Protein AF-A0A239RBM1-F1 (afdb_monomer)

Nearest PDB structures (foldseek):
  8gzh-assembly1_F  TM=1.426E-01  e=6.605E+00  Synechocystis sp. PCC 6803

Sequence (314 aa):
MINLYIKDIRKSLENECYYSSLSLALMLPDICGMVEYPNKDVGERYIKWCDTFLCPFLYGDGNKGMSGETIYNLRNVYMHQGSFKLDSGKVKNKENRIDKFILVVGSSEKMYEFTISLSDKKGNNLHRAEMINANYLCLSICECVQQYYDANMEKFSFEYNVIPSEILFPPASRIRDNNSKILKTDDEIVEFIKTNPEIHNIIQNYVDNIDIDLSDNILEETKKKDVTKEPKKTKSKETKKNTAPKRENQIRSFFGQHFKKQFYRDNKETIIYAVLKSKTKQQVNNKLQKVFPNKEAGEIYQKLLPLIKDMPGR

Foldseek 3Di:
DLVVLLVVLVVCLVVQVLLSNLLSLLCLLQQLLCLVPVPDDSLVSQQVSCQPQQPCLQPNPPPPDDGSNLSSVVNCCSPPNVAPPPPVVPRPDPVSDAREEDEDEDDDQHWDWDWDFDADPVRPDTHTYTYTHSSNSSNSSSVSSVVSCVVPVVSDDDPDDDDPVCLLQPVVNVPPPVPNDDQDDPVSVVVSCVVRVVSVVVVVVVVVPDPDPVVPPPPDPDDDPDDDDDDDDDDDDDDDDDDLVVLLVVLLVLCVVQVPDPVCVVCVVQLSCLVSVDQALVSSLVSLVVPDPPVVSVVSSVSCCVVCVPGHHD

Mean predicted aligned error: 19.01 Å

Secondary structure (DSSP, 8-state):
-HHHHHHHHHHHHHTT-HHHHHHHHHHHHHHHHHHH-TTS-HHHHHHHHIIIIIHHHHHTT-TTS--HHHHHHHHHIIIIISS----TTS-SSGGG--SEEEEE-SS-SS---EEEEEEPTTS--EEEEEEEEHHHHHHHHHHHHHHHHHHSGGG---S-----HHHHS-GGGG---TT-----SHHHHHHHHHH-HHHHHHHHHHHHH----TT------SS--------------------HHHHHHHHHHHHHHH--SHHHHHTHHHHHHHHHT-SSHHHHHHHHTTTS-HHHHHHHHHHHHHHHTTS---

Structure (mmCIF, N/CA/C/O backbone):
data_AF-A0A239RBM1-F1
#
_entry.id   AF-A0A239RBM1-F1
#
loop_
_atom_site.group_PDB
_atom_site.id
_atom_site.type_symbol
_atom_site.label_atom_id
_atom_site.label_alt_id
_atom_site.label_comp_id
_atom_site.label_asym_id
_atom_site.label_entity_id
_atom_site.label_seq_id
_atom_site.pdbx_PDB_ins_code
_atom_site.Cartn_x
_atom_site.Cartn_y
_atom_site.Cartn_z
_atom_site.occupancy
_atom_site.B_iso_or_equiv
_atom_site.auth_seq_id
_atom_site.auth_comp_id
_atom_site.auth_asym_id
_atom_site.auth_a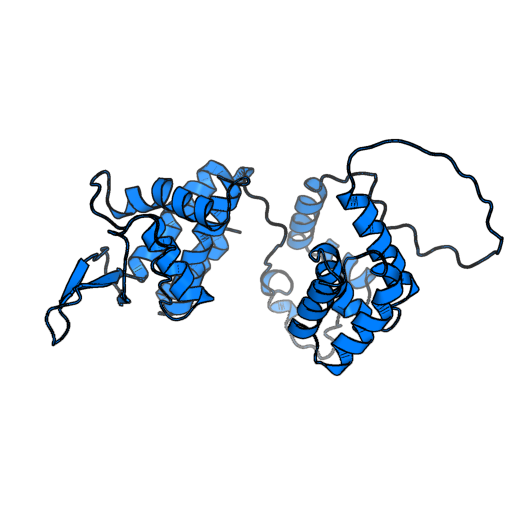tom_id
_atom_site.pdbx_PDB_model_num
ATOM 1 N N . MET A 1 1 ? 12.815 -2.237 -7.332 1.00 83.44 1 MET A N 1
ATOM 2 C CA . MET A 1 1 ? 11.507 -1.548 -7.462 1.00 83.44 1 MET A CA 1
ATOM 3 C C . MET A 1 1 ? 10.975 -0.999 -6.139 1.00 83.44 1 MET A C 1
ATOM 5 O O . MET A 1 1 ? 10.634 0.174 -6.116 1.00 83.44 1 MET A O 1
ATOM 9 N N . ILE A 1 2 ? 10.940 -1.767 -5.037 1.00 92.06 2 ILE A N 1
ATOM 10 C CA . ILE A 1 2 ? 10.468 -1.275 -3.719 1.00 92.06 2 ILE A CA 1
ATOM 11 C C . ILE A 1 2 ? 11.135 0.044 -3.296 1.00 92.06 2 ILE A C 1
ATOM 13 O O . ILE A 1 2 ? 10.441 1.000 -2.957 1.00 92.06 2 ILE A O 1
ATOM 17 N N . ASN A 1 3 ? 12.461 0.138 -3.430 1.00 90.12 3 ASN A N 1
ATOM 18 C CA . ASN A 1 3 ? 13.209 1.354 -3.089 1.00 90.12 3 ASN A CA 1
ATOM 19 C C . ASN A 1 3 ? 12.742 2.596 -3.879 1.00 90.12 3 ASN A C 1
ATOM 21 O O . ASN A 1 3 ? 12.804 3.707 -3.357 1.00 90.12 3 ASN A O 1
ATOM 25 N N . LEU A 1 4 ? 12.246 2.430 -5.115 1.00 90.12 4 LEU A N 1
ATOM 26 C CA . LEU A 1 4 ? 11.683 3.534 -5.904 1.00 90.12 4 LEU A CA 1
ATOM 27 C C . LEU A 1 4 ? 10.336 3.988 -5.336 1.00 90.12 4 LEU A C 1
ATOM 29 O O . LEU A 1 4 ? 10.144 5.183 -5.147 1.00 90.12 4 LEU A O 1
ATOM 33 N N . TYR A 1 5 ? 9.448 3.055 -4.975 1.00 94.56 5 TYR A N 1
ATOM 34 C CA . TYR A 1 5 ? 8.191 3.401 -4.303 1.00 94.56 5 TYR A CA 1
ATOM 35 C C . TYR A 1 5 ? 8.431 4.146 -2.990 1.00 94.56 5 TYR A C 1
ATOM 37 O O . TYR A 1 5 ? 7.812 5.178 -2.747 1.00 94.56 5 TYR A O 1
ATOM 45 N N . ILE A 1 6 ? 9.356 3.658 -2.160 1.00 96.50 6 ILE A N 1
ATOM 46 C CA . ILE A 1 6 ? 9.706 4.300 -0.886 1.00 96.50 6 ILE A CA 1
ATOM 47 C C . ILE A 1 6 ? 10.252 5.709 -1.125 1.00 96.50 6 ILE A C 1
ATOM 49 O O . ILE A 1 6 ? 9.853 6.654 -0.438 1.00 96.50 6 ILE A O 1
ATOM 53 N N . LYS A 1 7 ? 11.133 5.869 -2.118 1.00 94.56 7 LYS A N 1
ATOM 54 C CA . LYS A 1 7 ? 11.663 7.175 -2.516 1.00 94.56 7 LYS A CA 1
ATOM 55 C C . LYS A 1 7 ? 10.547 8.124 -2.957 1.00 94.56 7 LYS A C 1
ATOM 57 O O . LYS A 1 7 ? 10.519 9.258 -2.485 1.00 94.56 7 LYS A O 1
ATOM 62 N N . ASP A 1 8 ? 9.617 7.670 -3.791 1.00 95.25 8 ASP A N 1
ATOM 63 C CA . ASP A 1 8 ? 8.499 8.486 -4.279 1.00 95.25 8 ASP A CA 1
ATOM 64 C C . ASP A 1 8 ? 7.521 8.862 -3.161 1.00 95.25 8 ASP A C 1
ATOM 66 O O . ASP A 1 8 ? 7.049 10.000 -3.115 1.00 95.25 8 ASP A O 1
ATOM 70 N N . ILE A 1 9 ? 7.258 7.957 -2.213 1.00 97.06 9 ILE A N 1
ATOM 71 C CA . ILE A 1 9 ? 6.447 8.249 -1.021 1.00 97.06 9 ILE A CA 1
ATOM 72 C C . ILE A 1 9 ? 7.119 9.336 -0.182 1.00 97.06 9 ILE A C 1
ATOM 74 O O . ILE A 1 9 ? 6.473 10.328 0.159 1.00 97.06 9 ILE A O 1
ATOM 78 N N . ARG A 1 10 ? 8.416 9.187 0.123 1.00 95.38 10 ARG A N 1
ATOM 79 C CA . ARG A 1 10 ? 9.184 10.186 0.885 1.00 95.38 10 ARG A CA 1
ATOM 80 C C . ARG A 1 10 ? 9.198 11.530 0.162 1.00 95.38 10 ARG A C 1
AT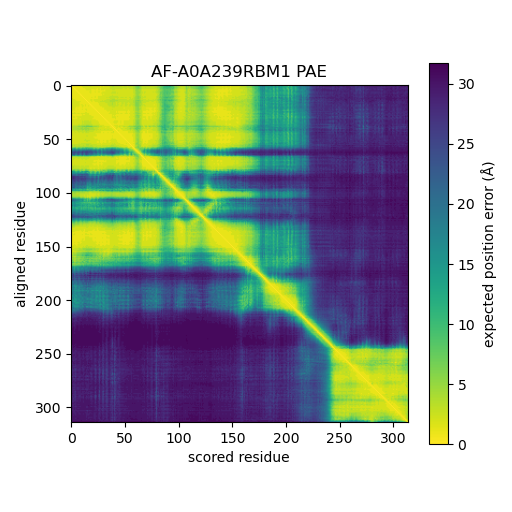OM 82 O O . ARG A 1 10 ? 8.897 12.549 0.777 1.00 95.38 10 ARG A O 1
ATOM 89 N N . LYS A 1 11 ? 9.426 11.529 -1.154 1.00 95.62 11 LYS A N 1
ATOM 90 C CA . LYS A 1 11 ? 9.419 12.753 -1.958 1.00 95.62 11 LYS A CA 1
ATOM 91 C C . LYS A 1 11 ? 8.046 13.416 -1.990 1.00 95.62 11 LYS A C 1
ATOM 93 O O . LYS A 1 11 ? 7.952 14.638 -1.916 1.00 95.62 11 LYS A O 1
ATOM 98 N N . SER A 1 12 ? 6.984 12.621 -2.053 1.00 95.50 12 SER A N 1
ATOM 99 C CA . SER A 1 12 ? 5.610 13.115 -1.974 1.00 95.50 12 SER A CA 1
ATOM 100 C C . SER A 1 12 ? 5.333 13.760 -0.616 1.00 95.50 12 SER A C 1
ATOM 102 O O . SER A 1 12 ? 4.758 14.840 -0.577 1.00 95.50 12 SER A O 1
ATOM 104 N N . LEU A 1 13 ? 5.785 13.156 0.488 1.00 93.31 13 LEU A N 1
ATOM 105 C CA . LEU A 1 13 ? 5.657 13.746 1.827 1.00 93.31 13 LEU A CA 1
ATOM 106 C C . LEU A 1 13 ? 6.441 15.058 1.966 1.00 93.31 13 LEU A C 1
ATOM 108 O O . LEU A 1 13 ? 5.891 16.019 2.493 1.00 93.31 13 LEU A O 1
ATOM 112 N N . GLU A 1 14 ? 7.681 15.119 1.462 1.00 93.38 14 GLU A N 1
ATOM 113 C CA . GLU A 1 14 ? 8.506 16.344 1.442 1.00 93.38 14 GLU A CA 1
ATOM 114 C C . GLU A 1 14 ? 7.820 17.507 0.712 1.00 93.38 14 GLU A C 1
ATOM 116 O O . GLU A 1 14 ? 8.028 18.663 1.063 1.00 93.38 14 GLU A O 1
ATOM 121 N N . ASN A 1 15 ? 7.016 17.200 -0.309 1.00 94.81 15 ASN A N 1
ATOM 122 C CA . ASN A 1 15 ? 6.289 18.180 -1.120 1.00 94.81 15 ASN A CA 1
ATOM 123 C C . ASN A 1 15 ? 4.806 18.279 -0.726 1.00 94.81 15 ASN A C 1
ATOM 125 O O . ASN A 1 15 ? 3.985 18.700 -1.538 1.00 94.81 15 ASN A O 1
ATOM 129 N N . GLU A 1 16 ? 4.445 17.831 0.481 1.00 93.50 16 GLU A N 1
ATOM 130 C CA . GLU A 1 16 ? 3.084 17.912 1.036 1.00 93.50 16 GLU A CA 1
ATOM 131 C C . GLU A 1 16 ? 1.996 17.243 0.166 1.00 93.50 16 GLU A C 1
ATOM 133 O O . GLU A 1 16 ? 0.797 17.493 0.298 1.00 93.50 16 GLU A O 1
ATOM 138 N N . CYS A 1 17 ? 2.395 16.321 -0.711 1.00 94.31 17 CYS A N 1
ATOM 139 C CA . CYS A 1 17 ? 1.517 15.523 -1.562 1.00 94.31 17 CYS A CA 1
ATOM 140 C C . CYS A 1 17 ? 0.929 14.343 -0.769 1.00 94.31 17 CYS A C 1
ATOM 142 O O . CYS A 1 17 ? 1.097 13.178 -1.140 1.00 94.31 17 CYS A O 1
ATOM 144 N N . TYR A 1 18 ? 0.236 14.646 0.334 1.00 91.81 18 TYR A N 1
ATOM 145 C CA . TYR A 1 18 ? -0.213 13.666 1.333 1.00 91.81 18 TYR A CA 1
ATOM 146 C C . TYR A 1 18 ? -1.136 12.584 0.773 1.00 91.81 18 TYR A C 1
ATOM 148 O O . TYR A 1 18 ? -1.128 11.447 1.241 1.00 91.81 18 TYR A O 1
ATOM 156 N N . TYR A 1 19 ? -1.944 12.929 -0.233 1.00 89.94 19 TYR A N 1
ATOM 157 C CA . TYR A 1 19 ? -2.857 11.958 -0.823 1.00 89.94 19 TYR A CA 1
ATOM 158 C C . TYR A 1 19 ? -2.121 10.908 -1.651 1.00 89.94 19 TYR A C 1
ATOM 160 O O . TYR A 1 19 ? -2.373 9.707 -1.539 1.00 89.94 19 TYR A O 1
ATOM 168 N N . SER A 1 20 ? -1.168 11.376 -2.454 1.00 93.94 20 SER A N 1
ATOM 169 C CA . SER A 1 20 ? -0.305 10.526 -3.265 1.00 93.94 20 SER A CA 1
ATOM 170 C C . SER A 1 20 ? 0.579 9.649 -2.385 1.00 93.94 20 SER A C 1
ATOM 172 O O . SER A 1 20 ? 0.673 8.446 -2.628 1.00 93.94 20 SER A O 1
ATOM 174 N N . SER A 1 21 ? 1.176 10.220 -1.333 1.00 95.69 21 SER A N 1
ATOM 175 C CA . SER A 1 21 ? 2.036 9.463 -0.422 1.00 95.69 21 SER A CA 1
ATOM 176 C C . SER A 1 21 ? 1.268 8.361 0.303 1.00 95.69 21 SER A C 1
ATOM 178 O O . SER A 1 21 ? 1.726 7.220 0.304 1.00 95.69 21 SER A O 1
ATOM 180 N N . LEU A 1 22 ? 0.086 8.658 0.854 1.00 95.44 22 LEU A N 1
ATOM 181 C CA . LEU A 1 22 ? -0.713 7.666 1.575 1.00 95.44 22 LEU A CA 1
ATOM 182 C C . LEU A 1 22 ? -1.261 6.579 0.649 1.00 95.44 22 LEU A C 1
ATOM 184 O O . LEU A 1 22 ? -1.238 5.404 1.009 1.00 95.44 22 LEU A O 1
ATOM 188 N N . SER A 1 23 ? -1.702 6.951 -0.553 1.00 95.25 23 SER A N 1
ATOM 189 C CA . SER A 1 23 ? -2.143 6.007 -1.585 1.00 95.25 23 SER A CA 1
ATOM 190 C C . SER A 1 23 ? -1.050 4.990 -1.931 1.00 95.25 23 SER A C 1
ATOM 192 O O . SER A 1 23 ? -1.278 3.778 -1.878 1.00 95.25 23 SER A O 1
ATOM 194 N N . LEU A 1 24 ? 0.163 5.476 -2.216 1.00 96.44 24 LEU A N 1
ATOM 195 C CA . LEU A 1 24 ? 1.314 4.628 -2.527 1.00 96.44 24 LEU A CA 1
ATOM 196 C C . LEU A 1 24 ? 1.755 3.798 -1.317 1.00 96.44 24 LEU A C 1
ATOM 198 O O . LEU A 1 24 ? 2.017 2.607 -1.464 1.00 96.44 24 LEU A O 1
ATOM 202 N N . ALA A 1 25 ? 1.789 4.383 -0.119 1.00 97.81 25 ALA A N 1
ATOM 203 C CA . ALA A 1 25 ? 2.164 3.664 1.094 1.00 97.81 25 ALA A CA 1
ATOM 204 C C . ALA A 1 25 ? 1.196 2.508 1.386 1.00 97.81 25 ALA A C 1
ATOM 206 O O . ALA A 1 25 ? 1.636 1.380 1.586 1.00 97.81 25 ALA A O 1
ATOM 207 N N . LEU A 1 26 ? -0.119 2.742 1.325 1.00 97.12 26 LEU A N 1
ATOM 208 C CA . LEU A 1 26 ? -1.133 1.705 1.557 1.00 97.12 26 LEU A CA 1
ATOM 209 C C . LEU A 1 26 ? -1.144 0.607 0.479 1.00 97.12 26 LEU A C 1
ATOM 211 O O . LEU A 1 26 ? -1.752 -0.437 0.696 1.00 97.12 26 LEU A O 1
ATOM 215 N N . MET A 1 27 ? -0.480 0.801 -0.664 1.00 96.38 27 MET A N 1
ATOM 216 C CA . MET A 1 27 ? -0.275 -0.253 -1.664 1.00 96.38 27 MET A CA 1
ATOM 217 C C . MET A 1 27 ? 0.834 -1.232 -1.254 1.00 96.38 27 MET A C 1
ATOM 219 O O . MET A 1 27 ? 0.743 -2.418 -1.557 1.00 96.38 27 MET A O 1
ATOM 223 N N . LEU A 1 28 ? 1.890 -0.778 -0.574 1.00 97.69 28 LEU A N 1
ATOM 224 C CA . LEU A 1 28 ? 3.073 -1.612 -0.329 1.00 97.69 28 LEU A CA 1
ATOM 225 C C . LEU A 1 28 ? 2.781 -2.908 0.453 1.00 97.69 28 LEU A C 1
ATOM 227 O O . LEU A 1 28 ? 3.287 -3.955 0.038 1.00 97.69 28 LEU A O 1
ATOM 231 N N . PRO A 1 29 ? 1.915 -2.921 1.488 1.00 97.69 29 PRO A N 1
ATOM 232 C CA . PRO A 1 29 ? 1.539 -4.166 2.156 1.00 97.69 29 PRO A CA 1
ATOM 233 C C . PRO A 1 29 ? 0.808 -5.172 1.250 1.00 97.69 29 PRO A C 1
ATOM 235 O O . PRO A 1 29 ? 0.866 -6.371 1.516 1.00 97.69 29 PRO A O 1
ATOM 238 N N . ASP A 1 30 ? 0.155 -4.741 0.159 1.00 96.38 30 ASP A N 1
ATOM 239 C CA . ASP A 1 30 ? -0.390 -5.682 -0.834 1.00 96.38 30 ASP A CA 1
ATOM 240 C C . ASP A 1 30 ? 0.721 -6.445 -1.555 1.00 96.38 30 ASP A C 1
ATOM 242 O O . ASP A 1 30 ? 0.586 -7.653 -1.774 1.00 96.38 30 ASP A O 1
ATOM 246 N N . ILE A 1 31 ? 1.794 -5.740 -1.930 1.00 95.62 31 ILE A N 1
ATOM 247 C CA . ILE A 1 31 ? 2.951 -6.310 -2.628 1.00 95.62 31 ILE A CA 1
ATOM 248 C C . ILE A 1 31 ? 3.676 -7.266 -1.681 1.00 95.62 31 ILE A C 1
ATOM 250 O O . ILE A 1 31 ? 3.849 -8.440 -2.003 1.00 95.62 31 ILE A O 1
ATOM 254 N N . CYS A 1 32 ? 4.031 -6.800 -0.483 1.00 97.50 32 CYS A N 1
ATOM 255 C CA . CYS A 1 32 ? 4.744 -7.627 0.487 1.00 97.50 32 CYS A CA 1
ATOM 256 C C . CYS A 1 32 ? 3.891 -8.806 0.976 1.00 97.50 32 CYS A C 1
ATOM 258 O O . CYS A 1 32 ? 4.399 -9.915 1.112 1.00 97.50 32 CYS A O 1
ATOM 260 N N . GLY A 1 33 ? 2.581 -8.618 1.159 1.00 96.81 33 GLY A N 1
ATOM 261 C CA . GLY A 1 33 ? 1.665 -9.707 1.492 1.00 96.81 33 GLY A CA 1
ATOM 262 C C . GLY A 1 33 ? 1.543 -10.747 0.375 1.00 96.81 33 GLY A C 1
ATOM 263 O O . GLY A 1 33 ? 1.421 -11.934 0.664 1.00 96.81 33 GLY A O 1
ATOM 264 N N . MET A 1 34 ? 1.590 -10.340 -0.898 1.00 95.19 34 MET A N 1
ATOM 265 C CA . MET A 1 34 ? 1.615 -11.274 -2.033 1.00 95.19 34 MET A CA 1
ATOM 266 C C . MET A 1 34 ? 2.894 -12.110 -2.057 1.00 95.19 34 MET A C 1
ATOM 268 O O . MET A 1 34 ? 2.814 -13.308 -2.311 1.00 95.19 34 MET A O 1
ATOM 272 N N . VAL A 1 35 ? 4.036 -11.492 -1.759 1.00 95.12 35 VAL A N 1
ATOM 273 C CA . VAL A 1 35 ? 5.336 -12.171 -1.689 1.00 95.12 35 VAL A CA 1
ATOM 274 C C . VAL A 1 35 ? 5.397 -13.138 -0.503 1.00 95.12 35 VAL A C 1
ATOM 276 O O . VAL A 1 35 ? 5.777 -14.293 -0.668 1.00 95.12 35 VAL A O 1
ATOM 279 N N . GLU A 1 36 ? 4.969 -12.704 0.683 1.00 96.50 36 GLU A N 1
ATOM 280 C CA . GLU A 1 36 ? 5.049 -13.515 1.904 1.00 96.50 36 GLU A CA 1
ATOM 281 C C . GLU A 1 36 ? 3.972 -14.613 1.961 1.00 96.50 36 GLU A C 1
ATOM 283 O O . GLU A 1 36 ? 4.202 -15.713 2.468 1.00 96.50 36 GLU A O 1
ATOM 288 N N . TYR A 1 37 ? 2.774 -14.333 1.441 1.00 96.06 37 TYR A N 1
ATOM 289 C CA . TYR A 1 37 ? 1.620 -15.230 1.512 1.00 96.06 37 TYR A CA 1
ATOM 290 C C . TYR A 1 37 ? 0.935 -15.410 0.142 1.00 96.06 37 TYR A C 1
ATOM 292 O O . TYR A 1 37 ? -0.254 -15.094 0.001 1.00 96.06 37 TYR A O 1
ATOM 300 N N . PRO A 1 38 ? 1.623 -15.984 -0.865 1.00 94.19 38 PRO A N 1
ATOM 301 C CA . PRO A 1 38 ? 1.126 -16.056 -2.246 1.00 94.19 38 PRO A CA 1
ATOM 302 C C . PRO A 1 38 ? -0.168 -16.869 -2.395 1.00 94.19 38 PRO A C 1
ATOM 304 O O . PRO A 1 38 ? -0.976 -16.606 -3.281 1.00 94.19 38 PRO A O 1
ATOM 307 N N . ASN A 1 39 ? -0.400 -17.828 -1.493 1.00 94.56 39 ASN A N 1
ATOM 308 C CA . ASN A 1 39 ? -1.559 -18.727 -1.522 1.00 94.56 39 ASN A CA 1
ATOM 309 C C . ASN A 1 39 ? -2.785 -18.200 -0.752 1.00 94.56 39 ASN A C 1
ATOM 311 O O . ASN A 1 39 ? -3.777 -18.919 -0.629 1.00 94.56 39 ASN A O 1
ATOM 315 N N . LYS A 1 40 ? -2.718 -16.990 -0.183 1.00 92.06 40 LYS A N 1
ATOM 316 C CA . LYS A 1 40 ? -3.820 -16.379 0.574 1.00 92.06 40 LYS A CA 1
ATOM 317 C C . LYS A 1 40 ? -4.572 -15.348 -0.261 1.00 92.06 40 LYS A C 1
ATOM 319 O O . LYS A 1 40 ? -4.012 -14.698 -1.146 1.00 92.06 40 LYS A O 1
ATOM 324 N N . ASP A 1 41 ? -5.846 -15.161 0.073 1.00 93.75 41 ASP A N 1
ATOM 325 C CA . ASP A 1 41 ? -6.666 -14.117 -0.533 1.00 93.75 41 ASP A CA 1
ATOM 326 C C . ASP A 1 41 ? -6.086 -12.721 -0.257 1.00 93.75 41 ASP A C 1
ATOM 328 O O . ASP A 1 41 ? -5.451 -12.482 0.772 1.00 93.75 41 ASP A O 1
ATOM 332 N N . VAL A 1 42 ? -6.350 -11.773 -1.164 1.00 89.00 42 VAL A N 1
ATOM 333 C CA . VAL A 1 42 ? -5.772 -10.412 -1.145 1.00 89.00 42 VAL A CA 1
ATOM 334 C C . VAL A 1 42 ? -5.954 -9.704 0.202 1.00 89.00 42 VAL A C 1
ATOM 336 O O . VAL A 1 42 ? -5.018 -9.101 0.715 1.00 89.00 42 VAL A O 1
ATOM 339 N N . GLY A 1 43 ? -7.147 -9.785 0.794 1.00 91.81 43 GLY A N 1
ATOM 340 C CA . GLY A 1 43 ? -7.393 -9.175 2.102 1.00 91.81 43 GLY A CA 1
ATOM 341 C C . GLY A 1 43 ? -6.683 -9.904 3.240 1.00 91.81 43 GLY A C 1
ATOM 342 O O . GLY A 1 43 ? -6.128 -9.266 4.125 1.00 91.81 43 GLY A O 1
ATOM 343 N N . GLU A 1 44 ? -6.646 -11.237 3.203 1.00 94.19 44 GLU A N 1
ATOM 344 C CA . GLU A 1 44 ? -6.030 -12.037 4.264 1.00 94.19 44 GLU A CA 1
ATOM 345 C C . GLU A 1 44 ? -4.512 -11.839 4.311 1.00 94.19 44 GLU A C 1
ATOM 347 O O . GLU A 1 44 ? -3.953 -11.655 5.390 1.00 94.19 44 GLU A O 1
ATOM 352 N N . ARG A 1 45 ? -3.847 -11.825 3.152 1.00 96.94 45 ARG A N 1
ATOM 353 C CA . ARG A 1 45 ? -2.401 -11.583 3.085 1.00 96.94 45 ARG A CA 1
ATOM 354 C C . ARG A 1 45 ? -2.020 -10.170 3.520 1.00 96.94 45 ARG A C 1
ATOM 356 O O . ARG A 1 45 ? -1.025 -10.022 4.216 1.00 96.94 45 ARG A O 1
ATOM 363 N N . TYR A 1 46 ? -2.824 -9.165 3.161 1.00 97.00 46 TYR A N 1
ATOM 364 C CA . TYR A 1 46 ? -2.605 -7.780 3.578 1.00 97.00 46 TYR A CA 1
ATOM 365 C C . TYR A 1 46 ? -2.695 -7.660 5.099 1.00 97.00 46 TYR A C 1
ATOM 367 O O . TYR A 1 46 ? -1.759 -7.192 5.740 1.00 97.00 46 TYR A O 1
ATOM 375 N N . ILE A 1 47 ? -3.813 -8.125 5.672 1.00 95.25 47 ILE A N 1
ATOM 376 C CA . ILE A 1 47 ? -4.068 -8.065 7.116 1.00 95.25 47 ILE A CA 1
ATOM 377 C C . ILE A 1 47 ? -2.946 -8.777 7.863 1.00 95.25 47 ILE A C 1
ATOM 379 O O . ILE A 1 47 ? -2.333 -8.187 8.746 1.00 95.25 47 ILE A O 1
ATOM 383 N N . LYS A 1 48 ? -2.612 -10.002 7.442 1.00 96.25 48 LYS A N 1
ATOM 384 C CA . LYS A 1 48 ? -1.572 -10.799 8.088 1.00 96.25 48 LYS A CA 1
ATOM 385 C C . LYS A 1 48 ? -0.194 -10.142 8.003 1.00 96.25 48 LYS A C 1
ATOM 387 O O . LYS A 1 48 ? 0.549 -10.185 8.980 1.00 96.25 48 LYS A O 1
ATOM 392 N N . TRP A 1 49 ? 0.156 -9.545 6.864 1.00 97.69 49 TRP A N 1
ATOM 393 C CA . TRP A 1 49 ? 1.427 -8.837 6.726 1.00 97.69 49 TRP A CA 1
ATOM 394 C C . TRP A 1 49 ? 1.479 -7.623 7.661 1.00 97.69 49 TRP A C 1
ATOM 396 O O . TRP A 1 49 ? 2.450 -7.461 8.396 1.00 97.69 49 TRP A O 1
ATOM 406 N N . CYS A 1 50 ? 0.408 -6.825 7.718 1.00 96.00 50 CYS A N 1
ATOM 407 C CA . CYS A 1 50 ? 0.321 -5.707 8.654 1.00 96.00 50 CYS A CA 1
ATOM 408 C C . CYS A 1 50 ? 0.432 -6.166 10.115 1.00 96.00 50 CYS A C 1
ATOM 410 O O . CYS A 1 50 ? 1.251 -5.615 10.842 1.00 96.00 50 CYS A O 1
ATOM 412 N N . ASP A 1 51 ? -0.316 -7.194 10.522 1.00 93.69 51 ASP A N 1
ATOM 413 C CA . ASP A 1 51 ? -0.274 -7.731 11.890 1.00 93.69 51 ASP A CA 1
ATOM 414 C C . ASP A 1 51 ? 1.120 -8.253 12.272 1.00 93.69 51 ASP A C 1
ATOM 416 O O . ASP A 1 51 ? 1.519 -8.158 13.428 1.00 93.69 51 ASP A O 1
ATOM 420 N N . THR A 1 52 ? 1.866 -8.800 11.308 1.00 95.19 52 THR A N 1
ATOM 421 C CA . THR A 1 52 ? 3.178 -9.416 11.558 1.00 95.19 52 THR A CA 1
ATOM 422 C C . THR A 1 52 ? 4.308 -8.389 11.592 1.00 95.19 52 THR A C 1
ATOM 424 O O . THR A 1 52 ? 5.185 -8.482 12.444 1.00 95.19 52 THR A O 1
ATOM 427 N N . PHE A 1 53 ? 4.314 -7.428 10.664 1.00 95.38 53 PHE A N 1
ATOM 428 C CA . PHE A 1 53 ? 5.473 -6.556 10.441 1.00 95.38 53 PHE A CA 1
ATOM 429 C C . PHE A 1 53 ? 5.221 -5.093 10.813 1.00 95.38 53 PHE A C 1
ATOM 431 O O . PHE A 1 53 ? 6.134 -4.422 11.278 1.00 95.38 53 PHE A O 1
ATOM 438 N N . LEU A 1 54 ? 3.998 -4.588 10.630 1.00 94.00 54 LEU A N 1
ATOM 439 C CA . LEU A 1 54 ? 3.691 -3.164 10.794 1.00 94.00 54 LEU A CA 1
ATOM 440 C C . LEU A 1 54 ? 3.111 -2.838 12.173 1.00 94.00 54 LEU A C 1
ATOM 442 O O . LEU A 1 54 ? 3.562 -1.903 12.825 1.00 94.00 54 LEU A O 1
ATOM 446 N N . CYS A 1 55 ? 2.110 -3.587 12.632 1.00 90.38 55 CYS A N 1
ATOM 447 C CA . CYS A 1 55 ? 1.449 -3.332 13.911 1.00 90.38 55 CYS A CA 1
ATOM 448 C C . CYS A 1 55 ? 2.423 -3.404 15.106 1.00 90.38 55 CYS A C 1
ATOM 450 O O . CYS A 1 55 ? 2.391 -2.481 15.923 1.00 90.38 55 CYS A O 1
ATOM 452 N N . PRO A 1 56 ? 3.345 -4.389 15.194 1.00 89.56 56 PRO A N 1
ATOM 453 C CA . PRO A 1 56 ? 4.354 -4.406 16.255 1.00 89.56 56 PRO A CA 1
ATOM 454 C C . PRO A 1 56 ? 5.292 -3.196 16.195 1.00 89.56 56 PRO A C 1
ATOM 456 O O . PRO A 1 56 ? 5.684 -2.670 17.231 1.00 89.56 56 PRO A O 1
ATOM 459 N N . PHE A 1 57 ? 5.612 -2.706 14.994 1.00 88.12 57 PHE A N 1
ATOM 460 C CA . PHE A 1 57 ? 6.435 -1.509 14.818 1.00 88.12 57 PHE A CA 1
ATOM 461 C C . PHE A 1 57 ? 5.715 -0.236 15.290 1.00 88.12 57 PHE A C 1
ATOM 463 O O . PHE A 1 57 ? 6.322 0.623 15.925 1.00 88.12 57 PHE A O 1
ATOM 470 N N . LEU A 1 58 ? 4.414 -0.116 15.010 1.00 84.44 58 LEU A N 1
ATOM 471 C CA . LEU A 1 58 ? 3.614 1.053 15.384 1.00 84.44 58 LEU A CA 1
ATOM 472 C C . LEU A 1 58 ? 3.355 1.151 16.899 1.00 84.44 58 LEU A C 1
ATOM 474 O O . LEU A 1 58 ? 3.265 2.263 17.421 1.00 84.44 58 LEU A O 1
ATOM 478 N N . TYR A 1 59 ? 3.205 0.017 17.596 1.00 76.31 59 TYR A N 1
ATOM 479 C CA . TYR A 1 59 ? 2.649 -0.011 18.961 1.00 76.31 59 TYR A CA 1
ATOM 480 C C . TYR A 1 59 ? 3.438 -0.850 19.982 1.00 76.31 59 TYR A C 1
ATOM 482 O O . TYR A 1 59 ? 3.112 -0.824 21.172 1.00 76.31 59 TYR A O 1
ATOM 490 N N . GLY A 1 60 ? 4.479 -1.573 19.559 1.00 70.75 60 GLY A N 1
ATOM 491 C CA . GLY A 1 60 ? 5.182 -2.558 20.387 1.00 70.75 60 GLY A CA 1
ATOM 492 C C . GLY A 1 60 ? 4.309 -3.770 20.746 1.00 70.75 60 GLY A C 1
ATOM 493 O O . GLY A 1 60 ? 3.237 -3.975 20.181 1.00 70.75 60 GLY A O 1
ATOM 494 N N . ASP A 1 61 ? 4.735 -4.554 21.741 1.00 57.75 61 ASP A N 1
ATOM 495 C CA . ASP A 1 61 ? 4.010 -5.750 22.224 1.00 57.75 61 ASP A CA 1
ATOM 496 C C . ASP A 1 61 ? 2.708 -5.420 22.993 1.00 57.75 61 ASP A C 1
ATOM 498 O O . ASP A 1 61 ? 1.982 -6.302 23.464 1.00 57.75 61 ASP A O 1
ATOM 502 N N . GLY A 1 62 ? 2.396 -4.130 23.153 1.00 54.56 62 GLY A N 1
ATOM 503 C CA . GLY A 1 62 ? 1.183 -3.647 23.796 1.00 54.56 62 GLY A CA 1
ATOM 504 C C . GLY A 1 62 ? -0.013 -3.777 22.860 1.00 54.56 62 GLY A C 1
ATOM 505 O O . GLY A 1 62 ? -0.234 -2.923 22.011 1.00 54.56 62 GLY A O 1
ATOM 506 N N . ASN A 1 63 ? -0.815 -4.821 23.065 1.00 47.25 63 ASN A N 1
ATOM 507 C CA . ASN A 1 63 ? -1.988 -5.234 22.279 1.00 47.25 63 ASN A CA 1
ATOM 508 C C . ASN A 1 63 ? -3.189 -4.240 22.307 1.00 47.25 63 ASN A C 1
ATOM 510 O O . ASN A 1 63 ? -4.333 -4.636 22.522 1.00 47.25 63 ASN A O 1
ATOM 514 N N . LYS A 1 64 ? -2.937 -2.931 22.176 1.00 57.19 64 LYS A N 1
ATOM 515 C CA . LYS A 1 64 ? -3.916 -1.831 22.285 1.00 57.19 64 LYS A CA 1
ATOM 516 C C . LYS A 1 64 ? -3.980 -0.909 21.056 1.00 57.19 64 LYS A C 1
ATOM 518 O O . LYS A 1 64 ? -4.704 0.078 21.120 1.00 57.19 64 LYS A O 1
ATOM 523 N N . GLY A 1 65 ? -3.233 -1.195 19.989 1.00 61.44 65 GLY A N 1
ATOM 524 C CA . GLY A 1 65 ? -3.231 -0.386 18.761 1.00 61.44 65 GLY A CA 1
ATOM 525 C C . GLY A 1 65 ? -4.093 -0.951 17.627 1.00 61.44 65 GLY A C 1
ATOM 526 O O . GLY A 1 65 ? -4.647 -2.049 17.730 1.00 61.44 65 GLY A O 1
ATOM 527 N N . MET A 1 66 ? -4.170 -0.206 16.520 1.00 70.94 66 MET A N 1
ATOM 528 C CA . MET A 1 66 ? -4.828 -0.630 15.279 1.00 70.94 66 MET A CA 1
ATOM 529 C C . MET A 1 66 ? -4.342 -2.003 14.788 1.00 70.94 66 MET A C 1
ATOM 531 O O . MET A 1 66 ? -3.145 -2.235 14.612 1.00 70.94 66 MET A O 1
ATOM 535 N N . SER A 1 67 ? -5.293 -2.880 14.461 1.00 85.56 67 SER A N 1
ATOM 536 C CA . SER A 1 67 ? -5.021 -4.161 13.796 1.00 85.56 67 SER A CA 1
ATOM 537 C C . SER A 1 67 ? -4.756 -3.993 12.296 1.00 85.56 67 SER A C 1
ATOM 539 O O . SER A 1 67 ? -5.165 -3.004 11.673 1.00 85.56 67 SER A O 1
ATOM 541 N N . GLY A 1 68 ? -4.168 -5.007 11.667 1.00 90.00 68 GLY A N 1
ATOM 542 C CA . GLY A 1 68 ? -4.062 -5.105 10.215 1.00 90.00 68 GLY A CA 1
ATOM 543 C C . GLY A 1 68 ? -5.424 -5.029 9.515 1.00 90.00 68 GLY A C 1
ATOM 544 O O . GLY A 1 68 ? -5.507 -4.490 8.411 1.00 90.00 68 GLY A O 1
ATOM 545 N N . GLU A 1 69 ? -6.512 -5.472 10.164 1.00 88.19 69 GLU A N 1
ATOM 546 C CA . GLU A 1 69 ? -7.889 -5.297 9.668 1.00 88.19 69 GLU A CA 1
ATOM 547 C C . GLU A 1 69 ? -8.277 -3.811 9.599 1.00 88.19 69 GLU A C 1
ATOM 549 O O . GLU A 1 69 ? -8.870 -3.381 8.607 1.00 88.19 69 GLU A O 1
ATOM 554 N N . THR A 1 70 ? -7.887 -3.000 10.587 1.00 86.44 70 THR A N 1
ATOM 555 C CA . THR A 1 70 ? -8.108 -1.546 10.571 1.00 86.44 70 THR A CA 1
ATOM 556 C C . THR A 1 70 ? -7.384 -0.884 9.400 1.00 86.44 70 THR A C 1
ATOM 558 O O . THR A 1 70 ? -7.994 -0.118 8.650 1.00 86.44 70 THR A O 1
ATOM 561 N N . ILE A 1 71 ? -6.107 -1.213 9.190 1.00 90.88 71 ILE A N 1
ATOM 562 C CA . ILE A 1 71 ? -5.301 -0.639 8.100 1.00 90.88 71 ILE A CA 1
ATOM 563 C C . ILE A 1 71 ? -5.831 -1.105 6.734 1.00 90.88 71 ILE A C 1
ATOM 565 O O . ILE A 1 71 ? -5.908 -0.318 5.789 1.00 90.88 71 ILE A O 1
ATOM 569 N N . TYR A 1 72 ? -6.268 -2.362 6.626 1.00 91.88 72 TYR A N 1
ATOM 570 C CA . TYR A 1 72 ? -6.916 -2.883 5.422 1.00 91.88 72 TYR A CA 1
ATOM 571 C C . TYR A 1 72 ? -8.229 -2.151 5.108 1.00 91.88 72 TYR A C 1
ATOM 573 O O . TYR A 1 72 ? -8.487 -1.783 3.958 1.00 91.88 72 TYR A O 1
ATOM 581 N N . ASN A 1 73 ? -9.046 -1.885 6.130 1.00 87.31 73 ASN A N 1
ATOM 582 C CA . ASN A 1 73 ? -10.275 -1.109 5.989 1.00 87.31 73 ASN A CA 1
ATOM 583 C C . ASN A 1 73 ? -9.984 0.334 5.569 1.00 87.31 73 ASN A C 1
ATOM 585 O O . ASN A 1 73 ? -10.647 0.834 4.656 1.00 87.31 73 ASN A O 1
ATOM 589 N N . LEU A 1 74 ? -8.966 0.972 6.160 1.00 89.44 74 LEU A N 1
ATOM 590 C CA . LEU A 1 74 ? -8.495 2.289 5.732 1.00 89.44 74 LEU A CA 1
ATOM 591 C C . LEU A 1 74 ? -8.130 2.269 4.250 1.00 89.44 74 LEU A C 1
ATOM 593 O O . LEU A 1 74 ? -8.672 3.069 3.490 1.00 89.44 74 LEU A O 1
ATOM 597 N N . ARG A 1 75 ? -7.294 1.320 3.815 1.00 91.94 75 ARG A N 1
ATOM 598 C CA . ARG A 1 75 ? -6.920 1.165 2.403 1.00 91.94 75 ARG A CA 1
ATOM 599 C C . ARG A 1 75 ? -8.145 1.055 1.503 1.00 91.94 75 ARG A C 1
ATOM 601 O O . ARG A 1 75 ? -8.204 1.719 0.471 1.00 91.94 75 ARG A O 1
ATOM 608 N N . ASN A 1 76 ? -9.121 0.222 1.861 1.00 88.00 76 ASN A N 1
ATOM 609 C CA . ASN A 1 76 ? -10.310 0.002 1.033 1.00 88.00 76 ASN A CA 1
ATOM 610 C C . ASN A 1 76 ? -11.166 1.264 0.887 1.00 88.00 76 ASN A C 1
ATOM 612 O O . ASN A 1 76 ? -11.614 1.584 -0.218 1.00 88.00 76 ASN A O 1
ATOM 616 N N . VAL A 1 77 ? -11.391 1.980 1.990 1.00 86.75 77 VAL A N 1
ATOM 617 C CA . VAL A 1 77 ? -12.148 3.237 1.977 1.00 86.75 77 VAL A CA 1
ATOM 618 C C . VAL A 1 77 ? -11.385 4.302 1.197 1.00 86.75 77 VAL A C 1
ATOM 620 O O . VAL A 1 77 ? -11.983 4.973 0.358 1.00 86.75 77 VAL A O 1
ATOM 623 N N . TYR A 1 78 ? -10.077 4.407 1.424 1.00 89.06 78 TYR A N 1
ATOM 624 C CA . TYR A 1 78 ? -9.217 5.419 0.821 1.00 89.06 78 TYR A CA 1
ATOM 625 C C . TYR A 1 78 ? -9.061 5.251 -0.697 1.00 89.06 78 TYR A C 1
ATOM 627 O O . TYR A 1 78 ? -9.134 6.231 -1.430 1.00 89.06 78 TYR A O 1
ATOM 635 N N . MET A 1 79 ? -8.893 4.012 -1.174 1.00 85.56 79 MET A N 1
ATOM 636 C CA . MET A 1 79 ? -8.544 3.726 -2.573 1.00 85.56 79 MET A CA 1
ATOM 637 C C . MET A 1 79 ? -9.733 3.367 -3.466 1.00 85.56 79 MET A C 1
ATOM 639 O O . MET A 1 79 ? -9.680 3.613 -4.667 1.00 85.56 79 MET A O 1
ATOM 643 N N . HIS A 1 80 ? -10.786 2.749 -2.916 1.00 76.19 80 HIS A N 1
ATOM 644 C CA . HIS A 1 80 ? -11.814 2.094 -3.742 1.00 76.19 80 HIS A CA 1
ATOM 645 C C . HIS A 1 80 ? -13.230 2.591 -3.492 1.00 76.19 80 HIS A C 1
ATOM 647 O O . HIS A 1 80 ? -14.015 2.701 -4.430 1.00 76.19 80 HIS A O 1
ATOM 653 N N . GLN A 1 81 ? -13.597 2.829 -2.232 1.00 72.94 81 GLN A N 1
ATOM 654 C CA . GLN A 1 81 ? -15.004 3.050 -1.880 1.00 72.94 81 GLN A CA 1
ATOM 655 C C . GLN A 1 81 ? -15.347 4.520 -1.626 1.00 72.94 81 GLN A C 1
ATOM 657 O O . GLN A 1 81 ? -16.519 4.884 -1.747 1.00 72.94 81 GLN A O 1
ATOM 662 N N . GLY A 1 82 ? -14.377 5.355 -1.229 1.00 61.56 82 GLY A N 1
ATOM 663 C CA . GLY A 1 82 ? -14.571 6.771 -0.872 1.00 61.56 82 GLY A CA 1
ATOM 664 C C . G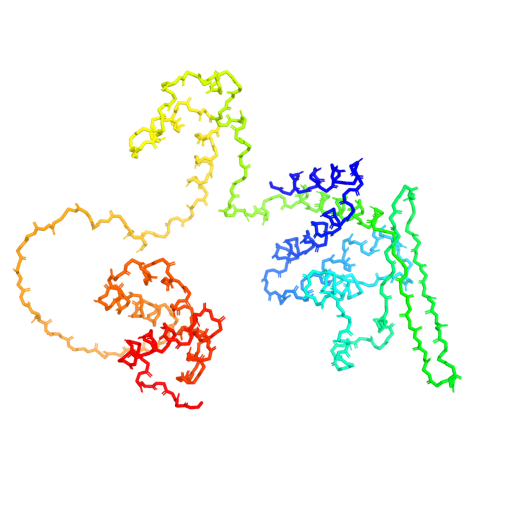LY A 1 82 ? -15.543 7.018 0.294 1.00 61.56 82 GLY A C 1
ATOM 665 O O . GLY A 1 82 ? -15.748 8.152 0.715 1.00 61.56 82 GLY A O 1
ATOM 666 N N . SER A 1 83 ? -16.172 5.963 0.811 1.00 57.38 83 SER A N 1
ATOM 667 C CA . SER A 1 83 ? -17.185 5.976 1.855 1.00 57.38 83 SER A CA 1
ATOM 668 C C . SER A 1 83 ? -17.223 4.614 2.539 1.00 57.38 83 SER A C 1
ATOM 670 O O . SER A 1 83 ? -17.014 3.576 1.907 1.00 57.38 83 SER A O 1
ATOM 672 N N . PHE A 1 84 ? -17.527 4.610 3.834 1.00 53.72 84 PHE A N 1
ATOM 673 C CA . PHE A 1 84 ? -17.855 3.387 4.548 1.00 53.72 84 PHE A CA 1
ATOM 674 C C . PHE A 1 84 ? -19.263 2.950 4.149 1.00 53.72 84 PHE A C 1
ATOM 676 O O . PHE A 1 84 ? -20.249 3.351 4.763 1.00 53.72 84 PHE A O 1
ATOM 683 N N . LYS A 1 85 ? -19.391 2.076 3.152 1.00 47.81 85 LYS A N 1
ATOM 684 C CA . LYS A 1 85 ? -20.515 1.135 3.170 1.00 47.81 85 LYS A CA 1
ATOM 685 C C . LYS A 1 85 ? -20.074 -0.050 4.009 1.00 47.81 85 LYS A C 1
ATOM 687 O O . LYS A 1 85 ? -19.705 -1.095 3.482 1.00 47.81 85 LYS A O 1
ATOM 692 N N . LEU A 1 86 ? -20.061 0.155 5.327 1.00 49.84 86 LEU A N 1
ATOM 693 C CA . LEU A 1 86 ? -19.962 -0.934 6.291 1.00 49.84 86 LEU A CA 1
ATOM 694 C C . LEU A 1 86 ? -21.187 -1.825 6.089 1.00 49.84 86 LEU A C 1
ATOM 696 O O . LEU A 1 86 ? -22.230 -1.625 6.706 1.00 49.84 86 LEU A O 1
ATOM 700 N N . ASP A 1 87 ? -21.060 -2.807 5.201 1.00 45.03 87 ASP A N 1
ATOM 701 C CA . ASP A 1 87 ? -21.840 -4.030 5.299 1.00 45.03 87 ASP A CA 1
ATOM 702 C C . ASP A 1 87 ? -21.503 -4.589 6.681 1.00 45.03 87 ASP A C 1
ATOM 704 O O . ASP A 1 87 ? -20.439 -5.173 6.899 1.00 45.03 87 ASP A O 1
ATOM 708 N N . SER A 1 88 ? -22.386 -4.349 7.644 1.00 44.94 88 SER A N 1
ATOM 709 C CA . SER A 1 88 ? -22.236 -4.737 9.048 1.00 44.94 88 SER A CA 1
ATOM 710 C C . SER A 1 88 ? -21.992 -6.241 9.239 1.00 44.94 88 SER A C 1
ATOM 712 O O . SER A 1 88 ? -21.588 -6.656 10.320 1.00 44.94 88 SER A O 1
ATOM 714 N N . GLY A 1 89 ? -22.183 -7.050 8.189 1.00 47.59 89 GLY A N 1
ATOM 715 C CA . GLY A 1 89 ? -21.854 -8.474 8.134 1.00 47.59 89 GLY A CA 1
ATOM 716 C C . GLY A 1 89 ? -20.443 -8.841 7.643 1.00 47.59 89 GLY A C 1
ATOM 717 O O . GLY A 1 89 ? -20.160 -10.032 7.563 1.00 47.59 89 GLY A O 1
ATOM 718 N N . LYS A 1 90 ? -19.567 -7.887 7.283 1.00 48.72 90 LYS A N 1
ATOM 719 C CA . LYS A 1 90 ? -18.209 -8.176 6.756 1.00 48.72 90 LYS A CA 1
ATOM 720 C C . LYS A 1 90 ? -17.053 -7.859 7.705 1.00 48.72 90 LYS A C 1
ATOM 722 O O . LYS A 1 90 ? -15.941 -8.303 7.438 1.00 48.72 90 LYS A O 1
ATOM 727 N N . VAL A 1 91 ? -17.295 -7.120 8.787 1.00 54.66 91 VAL A N 1
ATOM 728 C CA . VAL A 1 91 ? -16.277 -6.882 9.821 1.00 54.66 91 VAL A CA 1
ATOM 729 C C . VAL A 1 91 ? -16.193 -8.135 10.691 1.00 54.66 91 VAL A C 1
ATOM 731 O O . VAL A 1 91 ? -17.202 -8.537 11.275 1.00 54.66 91 VAL A O 1
ATOM 734 N N . LYS A 1 92 ? -15.022 -8.779 10.752 1.00 54.72 92 LYS A N 1
ATOM 735 C CA . LYS A 1 92 ? -14.874 -10.060 11.464 1.00 54.72 92 LYS A CA 1
ATOM 736 C C . LYS A 1 92 ? -14.917 -9.872 12.982 1.00 54.72 92 LYS A C 1
ATOM 738 O O . LYS A 1 92 ? -15.482 -10.719 13.671 1.00 54.72 92 LYS A O 1
ATOM 743 N N . ASN A 1 93 ? -14.391 -8.753 13.489 1.00 58.44 93 ASN A N 1
ATOM 744 C CA . ASN A 1 93 ? -14.482 -8.364 14.897 1.00 58.44 93 ASN A CA 1
ATOM 745 C C . ASN A 1 93 ? -15.339 -7.097 15.073 1.00 58.44 93 ASN A C 1
ATOM 747 O O . ASN A 1 93 ? -15.012 -6.036 14.549 1.00 58.44 93 ASN A O 1
ATOM 751 N N . LYS A 1 94 ? -16.421 -7.179 15.858 1.00 58.44 94 LYS A N 1
ATOM 752 C CA . LYS A 1 94 ? -17.314 -6.036 16.131 1.00 58.44 94 LYS A CA 1
ATOM 753 C C . LYS A 1 94 ? -16.591 -4.841 16.766 1.00 58.44 94 LYS A C 1
ATOM 755 O O . LYS A 1 94 ? -17.033 -3.714 16.562 1.00 58.44 94 LYS A O 1
ATOM 760 N N . GLU A 1 95 ? -15.490 -5.072 17.479 1.00 57.41 95 GLU A N 1
ATOM 761 C CA . GLU A 1 95 ? -14.653 -4.023 18.083 1.00 57.41 95 GLU A CA 1
ATOM 762 C C . GLU A 1 95 ? -13.886 -3.202 17.028 1.00 57.41 95 GLU A C 1
ATOM 764 O O . GLU A 1 95 ? -13.621 -2.019 17.234 1.00 57.41 95 GLU A O 1
ATOM 769 N N . ASN A 1 96 ? -13.633 -3.770 15.841 1.00 57.62 96 ASN A N 1
ATOM 770 C CA . ASN A 1 96 ? -12.976 -3.102 14.707 1.00 57.62 96 ASN A CA 1
ATOM 771 C C . ASN A 1 96 ? -13.943 -2.287 13.832 1.00 57.62 96 ASN A C 1
ATOM 773 O O . ASN A 1 96 ? -13.575 -1.813 12.753 1.00 57.62 96 ASN A O 1
ATOM 777 N N . ARG A 1 97 ? -15.198 -2.120 14.261 1.00 66.62 97 ARG A N 1
ATOM 778 C CA . ARG A 1 97 ? -16.174 -1.307 13.535 1.00 66.62 97 ARG A CA 1
ATOM 779 C C . ARG A 1 97 ? -15.819 0.175 13.683 1.00 66.62 97 ARG A C 1
ATOM 781 O O . ARG A 1 97 ? -16.080 0.774 14.718 1.00 66.62 97 ARG A O 1
ATOM 788 N N . ILE A 1 98 ? -15.236 0.747 12.635 1.00 71.44 98 ILE A N 1
ATOM 789 C CA . ILE A 1 98 ? -14.850 2.160 12.552 1.00 71.44 98 ILE A CA 1
ATOM 790 C C . ILE A 1 98 ? -15.800 2.859 11.589 1.00 71.44 98 ILE A C 1
ATOM 792 O O . ILE A 1 98 ? -15.804 2.543 10.405 1.00 71.44 98 ILE A O 1
ATOM 796 N N . ASP A 1 99 ? -16.589 3.812 12.076 1.00 70.44 99 ASP A N 1
ATOM 797 C CA . ASP A 1 99 ? -17.552 4.560 11.260 1.00 70.44 99 ASP A CA 1
ATOM 798 C C . ASP A 1 99 ? -16.897 5.720 10.495 1.00 70.44 99 ASP A C 1
ATOM 800 O O . ASP A 1 99 ? -17.452 6.209 9.506 1.00 70.44 99 ASP A O 1
ATOM 804 N N . LYS A 1 100 ? -15.725 6.187 10.948 1.00 77.56 100 LYS A N 1
ATOM 805 C CA . LYS A 1 100 ? -14.992 7.280 10.302 1.00 77.56 100 LYS A CA 1
ATOM 806 C C . LYS A 1 100 ? -13.484 7.187 10.523 1.00 77.56 100 LYS A C 1
ATOM 808 O O . LYS A 1 100 ? -13.041 7.108 11.660 1.00 77.56 100 LYS A O 1
ATOM 813 N N . PHE A 1 101 ? -12.701 7.307 9.452 1.00 84.31 101 PHE A N 1
ATOM 814 C CA . PHE A 1 101 ? -11.279 7.640 9.541 1.00 84.31 101 PHE A CA 1
ATOM 815 C C . PHE A 1 101 ? -11.109 9.155 9.466 1.00 84.31 101 PHE A C 1
ATOM 817 O O . PHE A 1 101 ? -11.738 9.820 8.637 1.00 84.31 101 PHE A O 1
ATOM 824 N N . ILE A 1 102 ? -10.254 9.700 10.319 1.00 84.88 102 ILE A N 1
ATOM 825 C CA . ILE A 1 102 ? -9.849 11.100 10.290 1.00 84.88 102 ILE A CA 1
ATOM 826 C C . ILE A 1 102 ? -8.330 11.121 10.129 1.00 84.88 102 ILE A C 1
ATOM 828 O O . ILE A 1 102 ? -7.583 10.718 11.017 1.00 84.88 102 ILE A O 1
ATOM 832 N N . LEU A 1 103 ? -7.884 11.563 8.958 1.00 87.88 103 LEU A N 1
ATOM 833 C CA . LEU A 1 103 ? -6.471 11.609 8.609 1.00 87.88 103 LEU A CA 1
ATOM 834 C C . LEU A 1 103 ? -5.894 12.964 9.005 1.00 87.88 103 LEU A C 1
ATOM 836 O O . LEU A 1 103 ? -6.347 14.003 8.526 1.00 87.88 103 LEU A O 1
ATOM 840 N N . VAL A 1 104 ? -4.893 12.939 9.876 1.00 87.25 104 VAL A N 1
ATOM 841 C CA . VAL A 1 104 ? -4.108 14.107 10.271 1.00 87.25 104 VAL A CA 1
ATOM 842 C C . VAL A 1 104 ? -2.842 14.128 9.421 1.00 87.25 104 VAL A C 1
ATOM 844 O O . VAL A 1 104 ? -2.127 13.130 9.346 1.00 87.25 104 VAL A O 1
ATOM 847 N N . VAL A 1 105 ? -2.576 15.254 8.765 1.00 86.06 105 VAL A N 1
ATOM 848 C CA . VAL A 1 105 ? -1.409 15.462 7.893 1.00 86.06 105 VAL A CA 1
ATOM 849 C C . VAL A 1 105 ? -0.490 16.531 8.482 1.00 86.06 105 VAL A C 1
ATOM 851 O O . VAL A 1 105 ? -0.951 17.396 9.227 1.00 86.06 105 VAL A O 1
ATOM 854 N N . GLY A 1 106 ? 0.799 16.472 8.148 1.00 77.44 106 GLY A N 1
ATOM 855 C CA . GLY A 1 106 ? 1.817 17.427 8.607 1.00 77.44 106 GLY A CA 1
ATOM 856 C C . GLY A 1 106 ? 2.875 16.816 9.534 1.00 77.44 106 GLY A C 1
ATOM 857 O O . GLY A 1 106 ? 2.874 15.614 9.812 1.00 77.44 106 GLY A O 1
ATOM 858 N N . SER A 1 107 ? 3.818 17.648 9.992 1.00 63.09 107 SER A N 1
ATOM 859 C CA . SER A 1 107 ? 5.015 17.225 10.731 1.00 63.09 107 SER A CA 1
ATOM 860 C C . SER A 1 107 ? 4.698 16.851 12.181 1.00 63.09 107 SER A C 1
ATOM 862 O O . SER A 1 107 ? 4.880 17.642 13.106 1.00 63.09 107 SER A O 1
ATOM 864 N N . SER A 1 108 ? 4.219 15.632 12.402 1.00 61.53 108 SER A N 1
ATOM 865 C CA . SER A 1 108 ? 4.222 15.050 13.740 1.00 61.53 108 SER A CA 1
ATOM 866 C C . SER A 1 108 ? 5.012 13.751 13.735 1.00 61.53 108 SER A C 1
ATOM 868 O O . SER A 1 108 ? 4.765 12.876 12.908 1.00 61.53 108 SER A O 1
ATOM 870 N N . GLU A 1 109 ? 5.935 13.628 14.683 1.00 63.59 109 GLU A N 1
ATOM 871 C CA . GLU A 1 109 ? 6.851 12.488 14.825 1.00 63.59 109 GLU A CA 1
ATOM 872 C C . GLU A 1 109 ? 6.216 11.278 15.525 1.00 63.59 109 GLU A C 1
ATOM 874 O O . GLU A 1 109 ? 6.900 10.300 15.816 1.00 63.59 109 GLU A O 1
ATOM 879 N N . LYS A 1 110 ? 4.918 11.334 15.843 1.00 64.62 110 LYS A N 1
ATOM 880 C CA . LYS A 1 110 ? 4.233 10.290 16.608 1.00 64.62 110 LYS A CA 1
ATOM 881 C C . LYS A 1 110 ? 2.925 9.882 15.957 1.00 64.62 110 LYS A C 1
ATOM 883 O O . LYS A 1 110 ? 2.195 10.711 15.411 1.00 64.62 110 LYS A O 1
ATOM 888 N N . MET A 1 111 ? 2.606 8.598 16.085 1.00 66.12 111 MET A N 1
ATOM 889 C CA . MET A 1 111 ? 1.252 8.125 15.858 1.00 66.12 111 MET A CA 1
ATOM 890 C C . MET A 1 111 ? 0.357 8.657 16.974 1.00 66.12 111 MET A C 1
ATOM 892 O O . MET A 1 111 ? 0.586 8.370 18.148 1.00 66.12 111 MET A O 1
ATOM 896 N N . TYR A 1 112 ? -0.674 9.412 16.611 1.00 64.31 112 TYR A N 1
ATOM 897 C CA . TYR A 1 112 ? -1.805 9.637 17.500 1.00 64.31 112 TYR A CA 1
ATOM 898 C C . TYR A 1 112 ? -2.922 8.737 17.017 1.00 64.31 112 TYR A C 1
ATOM 900 O O . TYR A 1 112 ? -3.484 8.972 15.951 1.00 64.31 112 TYR A O 1
ATOM 908 N N . GLU A 1 113 ? -3.199 7.701 17.797 1.00 60.56 113 GLU A N 1
ATOM 909 C CA . GLU A 1 113 ? -4.407 6.910 17.664 1.00 60.56 113 GLU A CA 1
ATOM 910 C C . GLU A 1 113 ? -5.337 7.315 18.794 1.00 60.56 113 GLU A C 1
ATOM 912 O O . GLU A 1 113 ? -4.991 7.231 19.975 1.00 60.56 113 GLU A O 1
ATOM 917 N N . PHE A 1 114 ? -6.526 7.771 18.431 1.00 63.84 114 PHE A N 1
ATOM 918 C CA . PHE A 1 114 ? -7.600 7.855 19.395 1.00 63.84 114 PHE A CA 1
ATOM 919 C C . PHE A 1 114 ? -8.915 7.474 18.752 1.00 63.84 114 PHE A C 1
ATOM 921 O O . PHE A 1 114 ? -9.241 7.878 17.634 1.00 63.84 114 PHE A O 1
ATOM 928 N N . THR A 1 115 ? -9.663 6.689 19.513 1.00 65.12 115 THR A N 1
ATOM 929 C CA . THR A 1 115 ? -11.044 6.361 19.223 1.00 65.12 115 THR A CA 1
ATOM 930 C C . THR A 1 115 ? -11.930 7.390 19.913 1.00 65.12 115 THR A C 1
ATOM 932 O O . THR A 1 115 ? -11.931 7.494 21.141 1.00 65.12 115 THR A O 1
ATOM 935 N N . ILE A 1 116 ? -12.711 8.137 19.132 1.00 68.06 116 ILE A N 1
ATOM 936 C CA . ILE A 1 116 ? -13.830 8.908 19.683 1.00 68.06 116 ILE A CA 1
ATOM 937 C C . ILE A 1 116 ? -15.080 8.053 19.582 1.00 68.06 116 ILE A C 1
ATOM 939 O O . ILE A 1 116 ? -15.460 7.649 18.484 1.00 68.06 116 ILE A O 1
ATOM 943 N N . SER A 1 117 ? -15.732 7.856 20.720 1.00 69.44 117 SER A N 1
ATOM 944 C CA . SER A 1 117 ? -17.074 7.300 20.808 1.00 69.44 117 SER A CA 1
ATOM 945 C C . SER A 1 117 ? -18.086 8.441 20.905 1.00 69.44 117 SER A C 1
ATOM 947 O O . SER A 1 117 ? -18.163 9.116 21.930 1.00 69.44 117 SER A O 1
ATOM 949 N N . LEU A 1 118 ? -18.840 8.692 19.835 1.00 65.75 118 LEU A N 1
ATOM 950 C CA . LEU A 1 118 ? -19.870 9.735 19.789 1.00 65.75 118 LEU A CA 1
ATOM 951 C C . LEU A 1 118 ? -21.253 9.105 19.941 1.00 65.75 118 LEU A C 1
ATOM 953 O O . LEU A 1 118 ? -21.583 8.181 19.203 1.00 65.75 118 LEU A O 1
ATOM 957 N N . SER A 1 119 ? -22.075 9.622 20.850 1.00 68.31 119 SER A N 1
ATOM 958 C CA . SER A 1 119 ? -23.500 9.300 20.882 1.00 68.31 119 SER A CA 1
ATOM 959 C C . SER A 1 119 ? -24.264 10.181 19.892 1.00 68.31 119 SER A C 1
ATOM 961 O O . SER A 1 119 ? -24.002 11.381 19.765 1.00 68.31 119 SER A O 1
ATOM 963 N N . ASP A 1 120 ? -25.220 9.599 19.166 1.00 66.75 120 ASP A N 1
ATOM 964 C CA . ASP A 1 120 ? -26.151 10.403 18.373 1.00 66.75 120 ASP A CA 1
ATOM 965 C C . ASP A 1 120 ? -27.052 11.276 19.274 1.00 66.75 120 ASP A C 1
ATOM 967 O O . ASP A 1 120 ? -27.177 11.056 20.480 1.00 66.75 120 ASP A O 1
ATOM 971 N N . LYS A 1 121 ? -27.730 12.276 18.690 1.00 67.62 121 LYS A N 1
ATOM 972 C CA . LYS A 1 121 ? -28.654 13.169 19.425 1.00 67.62 121 LYS A CA 1
ATOM 973 C C . LYS A 1 121 ? -29.802 12.428 20.137 1.00 67.62 121 LYS A C 1
ATOM 975 O O . LYS A 1 121 ? -30.523 13.049 20.911 1.00 67.62 121 LYS A O 1
ATOM 980 N N . LYS A 1 122 ? -30.009 11.140 19.842 1.00 66.00 122 LYS A N 1
ATOM 981 C CA . LYS A 1 122 ? -31.026 10.274 20.446 1.00 66.00 122 LYS A CA 1
ATOM 982 C C . LYS A 1 122 ? -30.436 9.310 21.488 1.00 66.00 122 LYS A C 1
ATOM 984 O O . LYS A 1 122 ? -31.197 8.543 22.063 1.00 66.00 122 LYS A O 1
ATOM 989 N N . GLY A 1 123 ? -29.124 9.351 21.736 1.00 58.25 123 GLY A N 1
ATOM 990 C CA . GLY A 1 123 ? -28.407 8.527 22.711 1.00 58.25 123 GLY A CA 1
ATOM 991 C C . GLY A 1 123 ? -28.250 7.050 22.338 1.00 58.25 123 GLY A C 1
ATOM 992 O O . GLY A 1 123 ? -27.730 6.288 23.146 1.00 58.25 123 GLY A O 1
ATOM 993 N N . ASN A 1 124 ? -28.682 6.628 21.145 1.00 58.09 124 ASN A N 1
ATOM 994 C CA . ASN A 1 124 ? -28.896 5.204 20.859 1.00 58.09 124 ASN A CA 1
ATOM 995 C C . ASN A 1 124 ? -27.767 4.547 20.059 1.00 58.09 124 ASN A C 1
ATOM 997 O O . ASN A 1 124 ? -27.638 3.325 20.094 1.00 58.09 124 ASN A O 1
ATOM 1001 N N . ASN A 1 125 ? -26.951 5.326 19.345 1.00 60.78 125 ASN A N 1
ATOM 1002 C CA . ASN A 1 125 ? -25.862 4.796 18.526 1.00 60.78 125 ASN A CA 1
ATOM 1003 C C . ASN A 1 125 ? -24.515 5.355 18.977 1.00 60.78 125 ASN A C 1
ATOM 1005 O O . ASN A 1 125 ? -24.348 6.571 19.059 1.00 60.78 125 ASN A O 1
ATOM 1009 N N . LEU A 1 126 ? -23.571 4.449 19.238 1.00 63.22 126 LEU A N 1
ATOM 1010 C CA . LEU A 1 126 ? -22.166 4.761 19.465 1.00 63.22 126 LEU A CA 1
ATOM 1011 C C . LEU A 1 126 ? -21.449 4.768 18.112 1.00 63.22 126 LEU A C 1
ATOM 1013 O O . LEU A 1 126 ? -21.415 3.740 17.438 1.00 63.22 126 LEU A O 1
ATOM 1017 N N . HIS A 1 127 ? -20.894 5.908 17.720 1.00 69.81 127 HIS A N 1
ATOM 1018 C CA . HIS A 1 127 ? -20.067 6.034 16.526 1.00 69.81 127 HIS A CA 1
ATOM 1019 C C . HIS A 1 127 ? -18.593 6.027 16.906 1.00 69.81 127 HIS A C 1
ATOM 1021 O O . HIS A 1 127 ? -18.196 6.819 17.759 1.00 69.81 127 HIS A O 1
ATOM 1027 N N . ARG A 1 128 ? -17.790 5.191 16.244 1.00 72.94 128 ARG A N 1
ATOM 1028 C CA . ARG A 1 128 ? -16.336 5.120 16.427 1.00 72.94 128 ARG A CA 1
ATOM 1029 C C . ARG A 1 128 ? -15.623 5.879 15.311 1.00 72.94 128 ARG A C 1
ATOM 1031 O O . ARG A 1 128 ? -15.727 5.510 14.141 1.00 72.94 128 ARG A O 1
ATOM 1038 N N . ALA A 1 129 ? -14.881 6.922 15.667 1.00 76.12 129 ALA A N 1
ATOM 1039 C CA . ALA A 1 129 ? -13.960 7.595 14.755 1.00 76.12 129 ALA A CA 1
ATOM 1040 C C . ALA A 1 129 ? -12.512 7.266 15.124 1.00 76.12 129 ALA A C 1
ATOM 1042 O O . ALA A 1 129 ? -12.145 7.418 16.285 1.00 76.12 129 ALA A O 1
ATOM 1043 N N . GLU A 1 130 ? -11.716 6.868 14.136 1.00 78.25 130 GLU A N 1
ATOM 1044 C CA . GLU A 1 130 ? -10.292 6.574 14.280 1.00 78.25 130 GLU A CA 1
ATOM 1045 C C . GLU A 1 130 ? -9.476 7.723 13.683 1.00 78.25 130 GLU A C 1
ATOM 1047 O O . GLU A 1 130 ? -9.569 8.003 12.480 1.00 78.25 130 GLU A O 1
ATOM 1052 N N . MET A 1 131 ? -8.694 8.407 14.516 1.00 81.38 131 MET A N 1
ATOM 1053 C CA . MET A 1 131 ? -7.727 9.398 14.047 1.00 81.38 131 MET A CA 1
ATOM 1054 C C . MET A 1 131 ? -6.365 8.763 13.793 1.00 81.38 131 MET A C 1
ATOM 1056 O O . MET A 1 131 ? -5.892 7.971 14.599 1.00 81.38 131 MET A O 1
ATOM 1060 N N . ILE A 1 132 ? -5.764 9.100 12.650 1.00 84.75 132 ILE A N 1
ATOM 1061 C CA . ILE A 1 132 ? -4.522 8.502 12.154 1.00 84.75 132 ILE A CA 1
ATOM 1062 C C . ILE A 1 132 ? -3.622 9.610 11.624 1.00 84.75 132 ILE A C 1
ATOM 1064 O O . ILE A 1 132 ? -4.047 10.400 10.778 1.00 84.75 132 ILE A O 1
ATOM 1068 N N . ASN A 1 133 ? -2.361 9.645 12.061 1.00 88.19 133 ASN A N 1
ATOM 1069 C CA . ASN A 1 133 ? -1.368 10.498 11.419 1.00 88.19 133 ASN A CA 1
ATOM 1070 C C . ASN A 1 133 ? -0.890 9.850 10.108 1.00 88.19 133 ASN A C 1
ATOM 1072 O O . ASN A 1 133 ? -0.208 8.825 10.119 1.00 88.19 133 ASN A O 1
ATOM 1076 N N . ALA A 1 134 ? -1.236 10.462 8.976 1.00 89.75 134 ALA A N 1
ATOM 1077 C CA . ALA A 1 134 ? -0.914 9.942 7.654 1.00 89.75 134 ALA A CA 1
ATOM 1078 C C . ALA A 1 134 ? 0.596 9.957 7.372 1.00 89.75 134 ALA A C 1
ATOM 1080 O O . ALA A 1 134 ? 1.109 8.989 6.815 1.00 89.75 134 ALA A O 1
ATOM 1081 N N . ASN A 1 135 ? 1.315 11.010 7.778 1.00 91.62 135 ASN A N 1
ATOM 1082 C CA . ASN A 1 135 ? 2.764 11.112 7.588 1.00 91.62 135 ASN A CA 1
ATOM 1083 C C . ASN A 1 135 ? 3.487 9.987 8.337 1.00 91.62 135 ASN A C 1
ATOM 1085 O O . ASN A 1 135 ? 4.288 9.265 7.745 1.00 91.62 135 ASN A O 1
ATOM 1089 N N . TYR A 1 136 ? 3.161 9.810 9.617 1.00 90.62 136 TYR A N 1
ATOM 1090 C CA . TYR A 1 136 ? 3.754 8.779 10.460 1.00 90.62 136 TYR A CA 1
ATOM 1091 C C . TYR A 1 136 ? 3.445 7.375 9.932 1.00 90.62 136 TYR A C 1
ATOM 1093 O O . TYR A 1 136 ? 4.350 6.547 9.829 1.00 90.62 136 TYR A O 1
ATOM 1101 N N . LEU A 1 137 ? 2.195 7.117 9.526 1.00 92.56 137 LEU A N 1
ATOM 1102 C CA . LEU A 1 137 ? 1.809 5.836 8.936 1.00 92.56 137 LEU A CA 1
ATOM 1103 C C . LEU A 1 137 ? 2.576 5.557 7.635 1.00 92.56 137 LEU A C 1
ATOM 1105 O O . LEU A 1 137 ? 3.092 4.455 7.464 1.00 92.56 137 LEU A O 1
ATOM 1109 N N . CYS A 1 138 ? 2.703 6.545 6.743 1.00 95.31 138 CYS A N 1
ATOM 1110 C CA . CYS A 1 138 ? 3.474 6.396 5.505 1.00 95.31 138 CYS A CA 1
ATOM 1111 C C . CYS A 1 138 ? 4.937 6.043 5.789 1.00 95.31 138 CYS A C 1
ATOM 1113 O O . CYS A 1 138 ? 5.468 5.107 5.197 1.00 95.31 138 CYS A O 1
ATOM 1115 N N . LEU A 1 139 ? 5.585 6.779 6.697 1.00 94.31 139 LEU A N 1
ATOM 1116 C CA . LEU A 1 139 ? 6.985 6.544 7.053 1.00 94.31 139 LEU A CA 1
ATOM 1117 C C . LEU A 1 139 ? 7.180 5.176 7.713 1.00 94.31 139 LEU A C 1
ATOM 1119 O O . LEU A 1 139 ? 8.118 4.470 7.357 1.00 94.31 139 LEU A O 1
ATOM 1123 N N . SER A 1 140 ? 6.264 4.775 8.594 1.00 94.38 140 SER A N 1
ATOM 1124 C CA . SER A 1 140 ? 6.300 3.469 9.263 1.00 94.38 140 SER A CA 1
ATOM 1125 C C . SER A 1 140 ? 6.135 2.316 8.276 1.00 94.38 140 SER A C 1
ATOM 1127 O O . SER A 1 140 ? 6.876 1.339 8.343 1.00 94.38 140 SER A O 1
ATOM 1129 N N . ILE A 1 141 ? 5.211 2.441 7.315 1.00 97.25 141 ILE A N 1
ATOM 1130 C CA . ILE A 1 141 ? 5.064 1.454 6.240 1.00 97.25 141 ILE A CA 1
ATOM 1131 C C . ILE A 1 141 ? 6.346 1.385 5.411 1.00 97.25 141 ILE A C 1
ATOM 1133 O O . ILE A 1 141 ? 6.849 0.290 5.186 1.00 97.25 141 ILE A O 1
ATOM 1137 N N . CYS A 1 142 ? 6.892 2.527 4.980 1.00 97.81 142 CYS A N 1
ATOM 1138 C CA . CYS A 1 142 ? 8.141 2.562 4.220 1.00 97.81 142 CYS A CA 1
ATOM 1139 C C . CYS A 1 142 ? 9.284 1.864 4.960 1.00 97.81 142 CYS A C 1
ATOM 1141 O O . CYS A 1 142 ? 10.021 1.106 4.341 1.00 97.81 142 CYS A O 1
ATOM 1143 N N . GLU A 1 143 ? 9.416 2.096 6.263 1.00 96.75 143 GLU A N 1
ATOM 1144 C CA . GLU A 1 143 ? 10.466 1.495 7.084 1.00 96.75 143 GLU A CA 1
ATOM 1145 C C . GLU A 1 143 ? 10.298 -0.026 7.199 1.00 96.75 143 GLU A C 1
ATOM 1147 O O . GLU A 1 143 ? 11.218 -0.777 6.878 1.00 96.75 143 GLU A O 1
ATOM 1152 N N . CYS A 1 144 ? 9.096 -0.498 7.545 1.00 97.44 144 CYS A N 1
ATOM 1153 C CA . CYS A 1 144 ? 8.808 -1.932 7.645 1.00 97.44 144 CYS A CA 1
ATOM 1154 C C . CYS A 1 144 ? 8.990 -2.648 6.298 1.00 97.44 144 CYS A C 1
ATOM 1156 O O . CYS A 1 144 ? 9.509 -3.761 6.236 1.00 97.44 144 CYS A O 1
ATOM 1158 N N . VAL A 1 145 ? 8.566 -2.009 5.204 1.00 98.12 145 VAL A N 1
ATOM 1159 C CA . VAL A 1 145 ? 8.702 -2.551 3.849 1.00 98.12 145 VAL A CA 1
ATOM 1160 C C . VAL A 1 145 ? 10.163 -2.574 3.412 1.00 98.12 145 VAL A C 1
ATOM 1162 O O . VAL A 1 145 ? 10.570 -3.561 2.806 1.00 98.12 145 VAL A O 1
ATOM 1165 N N . GLN A 1 146 ? 10.951 -1.539 3.723 1.00 97.62 146 GLN A N 1
ATOM 1166 C CA . GLN A 1 146 ? 12.387 -1.517 3.432 1.00 97.62 146 GLN A CA 1
ATOM 1167 C C . GLN A 1 146 ? 13.084 -2.685 4.132 1.00 97.62 146 GLN A C 1
ATOM 1169 O O . GLN A 1 146 ? 13.737 -3.486 3.473 1.00 97.62 146 GLN A O 1
ATOM 1174 N N . GLN A 1 147 ? 12.861 -2.835 5.440 1.00 97.19 147 GLN A N 1
ATOM 1175 C CA . GLN A 1 147 ? 13.456 -3.912 6.234 1.00 97.19 147 GLN A CA 1
ATOM 1176 C C . GLN A 1 147 ? 13.043 -5.296 5.721 1.00 97.19 147 GLN A C 1
ATOM 1178 O O . GLN A 1 147 ? 13.885 -6.180 5.564 1.00 97.19 147 GLN A O 1
ATOM 1183 N N . TYR A 1 148 ? 11.757 -5.485 5.411 1.00 97.62 148 TYR A N 1
ATOM 1184 C CA . TYR A 1 148 ? 11.270 -6.738 4.842 1.00 97.62 148 TYR A CA 1
ATOM 1185 C C . TYR A 1 148 ? 11.883 -7.014 3.462 1.00 97.62 148 TYR A C 1
ATOM 1187 O O . TYR A 1 148 ? 12.301 -8.140 3.201 1.00 97.62 148 TYR A O 1
ATOM 1195 N N . TYR A 1 149 ? 11.962 -6.009 2.587 1.00 96.31 149 TYR A N 1
ATOM 1196 C CA . TYR A 1 149 ? 12.540 -6.148 1.251 1.00 96.31 149 TYR A CA 1
ATOM 1197 C C . TYR A 1 149 ? 14.030 -6.483 1.304 1.00 96.31 149 TYR A C 1
ATOM 1199 O O . TYR A 1 149 ? 14.458 -7.415 0.631 1.00 96.31 149 TYR A O 1
ATOM 1207 N N . ASP A 1 150 ? 14.805 -5.785 2.132 1.00 95.25 150 ASP A N 1
ATOM 1208 C CA . ASP A 1 150 ? 16.248 -6.011 2.251 1.00 95.25 150 ASP A CA 1
ATOM 1209 C C . ASP A 1 150 ? 16.563 -7.415 2.790 1.00 95.25 150 ASP A C 1
ATOM 1211 O O . ASP A 1 150 ? 17.533 -8.037 2.362 1.00 95.25 150 ASP A O 1
ATOM 1215 N N . ALA A 1 151 ? 15.716 -7.945 3.678 1.00 95.94 151 ALA A N 1
ATOM 1216 C CA . ALA A 1 151 ? 15.863 -9.287 4.239 1.00 95.94 151 ALA A CA 1
ATOM 1217 C C . ALA A 1 151 ? 15.327 -10.421 3.343 1.00 95.94 151 ALA A C 1
ATOM 1219 O O . ALA A 1 151 ? 15.546 -11.586 3.665 1.00 95.94 151 ALA A O 1
ATOM 1220 N N . ASN A 1 152 ? 14.581 -10.106 2.280 1.00 94.69 152 ASN A N 1
ATOM 1221 C CA . ASN A 1 152 ? 13.875 -11.097 1.457 1.00 94.69 152 ASN A CA 1
ATOM 1222 C C . ASN A 1 152 ? 13.939 -10.755 -0.037 1.00 94.69 152 ASN A C 1
ATOM 1224 O O . ASN A 1 152 ? 12.998 -11.045 -0.780 1.00 94.69 152 ASN A O 1
ATOM 1228 N N . MET A 1 153 ? 14.995 -10.069 -0.477 1.00 89.19 153 MET A N 1
ATOM 1229 C CA . MET A 1 153 ? 15.088 -9.478 -1.814 1.00 89.19 153 MET A CA 1
ATOM 1230 C C . MET A 1 153 ? 14.891 -10.521 -2.921 1.00 89.19 153 MET A C 1
ATOM 1232 O O . MET A 1 153 ? 14.244 -10.246 -3.929 1.00 89.19 153 MET A O 1
ATOM 1236 N N . GLU A 1 154 ? 15.376 -11.737 -2.691 1.00 89.50 154 GLU A N 1
ATOM 1237 C CA . GLU A 1 154 ? 15.255 -12.900 -3.565 1.00 89.50 154 GLU A CA 1
ATOM 1238 C C . GLU A 1 154 ? 13.813 -13.385 -3.769 1.00 89.50 154 GLU A C 1
ATOM 1240 O O . GLU A 1 154 ? 13.523 -14.039 -4.768 1.00 89.50 154 GLU A O 1
ATOM 1245 N N . LYS A 1 155 ? 12.889 -13.059 -2.855 1.00 89.19 155 LYS A N 1
ATOM 1246 C CA . LYS A 1 155 ? 11.470 -13.419 -2.993 1.00 89.19 155 LYS A CA 1
ATOM 1247 C C . LYS A 1 155 ? 10.712 -12.482 -3.936 1.00 89.19 155 LYS A C 1
ATOM 1249 O O . LYS A 1 155 ? 9.577 -12.779 -4.313 1.00 89.19 155 LYS A O 1
ATOM 1254 N N . PHE A 1 156 ? 11.293 -11.335 -4.287 1.00 88.81 156 PHE A N 1
ATOM 1255 C CA . PHE A 1 156 ? 10.637 -10.343 -5.127 1.00 88.81 156 PHE A CA 1
ATOM 1256 C C . PHE A 1 156 ? 10.980 -10.554 -6.599 1.00 88.81 156 PHE A C 1
ATOM 1258 O O . PHE A 1 156 ? 12.135 -10.465 -7.002 1.00 88.81 156 PHE A O 1
ATOM 1265 N N . SER A 1 157 ? 9.942 -10.719 -7.417 1.00 83.62 157 SER A N 1
ATOM 1266 C CA . SER A 1 157 ? 10.032 -10.639 -8.873 1.00 83.62 157 SER A CA 1
ATOM 1267 C C . SER A 1 157 ? 9.069 -9.569 -9.378 1.00 83.62 157 SER A C 1
ATOM 1269 O O . SER A 1 157 ? 7.904 -9.529 -8.974 1.00 83.62 157 SER A O 1
ATOM 1271 N N . PHE A 1 158 ? 9.566 -8.668 -10.225 1.00 81.12 158 PHE A N 1
ATOM 1272 C CA . PHE A 1 158 ? 8.777 -7.600 -10.835 1.00 81.12 158 PHE A CA 1
ATOM 1273 C C . PHE A 1 158 ? 8.725 -7.822 -12.343 1.00 81.12 158 PHE A C 1
ATOM 1275 O O . PHE A 1 158 ? 9.756 -7.839 -13.006 1.00 81.12 158 PHE A O 1
ATOM 1282 N N . GLU A 1 159 ? 7.517 -7.940 -12.895 1.00 77.56 159 GLU A N 1
ATOM 1283 C CA . GLU A 1 159 ? 7.304 -8.179 -14.332 1.00 77.56 159 GLU A CA 1
ATOM 1284 C C . GLU A 1 159 ? 7.495 -6.921 -15.202 1.00 77.56 159 GLU A C 1
ATOM 1286 O O . GLU A 1 159 ? 7.346 -6.970 -16.420 1.00 77.56 159 GLU A O 1
ATOM 1291 N N . TYR A 1 160 ? 7.802 -5.772 -14.595 1.00 74.50 160 TYR A N 1
ATOM 1292 C CA . TYR A 1 160 ? 7.995 -4.506 -15.295 1.00 74.50 160 TYR A CA 1
ATOM 1293 C C . TYR A 1 160 ? 9.153 -3.706 -14.702 1.00 74.50 160 TYR A C 1
ATOM 1295 O O . TYR A 1 160 ? 9.436 -3.762 -13.504 1.00 74.50 160 TYR A O 1
ATOM 1303 N N . ASN A 1 161 ? 9.777 -2.900 -15.560 1.00 73.81 161 ASN A N 1
ATOM 1304 C CA . ASN A 1 161 ? 10.841 -1.972 -15.201 1.00 73.81 161 ASN A CA 1
ATOM 1305 C C . ASN A 1 161 ? 10.358 -0.532 -15.398 1.00 73.81 161 ASN A C 1
ATOM 1307 O O . ASN A 1 161 ? 9.694 -0.221 -16.386 1.00 73.81 161 ASN A O 1
ATOM 1311 N N . VAL A 1 162 ? 10.715 0.355 -14.469 1.00 73.81 162 VAL A N 1
ATOM 1312 C CA . VAL A 1 162 ? 10.501 1.801 -14.606 1.00 73.81 162 VAL A CA 1
ATOM 1313 C C . VAL A 1 162 ? 11.860 2.449 -14.814 1.00 73.81 162 VAL A C 1
ATOM 1315 O O . VAL A 1 162 ? 12.689 2.452 -13.907 1.00 73.81 162 VAL A O 1
ATOM 1318 N N . ILE A 1 163 ? 12.082 2.988 -16.012 1.00 73.31 163 ILE A N 1
ATOM 1319 C CA . ILE A 1 163 ? 13.332 3.655 -16.377 1.00 73.31 163 ILE A CA 1
ATOM 1320 C C . ILE A 1 163 ? 13.018 5.126 -16.669 1.00 73.31 163 ILE A C 1
ATOM 1322 O O . ILE A 1 163 ? 12.264 5.403 -17.607 1.00 73.31 163 ILE A O 1
ATOM 1326 N N . PRO A 1 164 ? 13.555 6.079 -15.883 1.00 68.62 164 PRO A N 1
ATOM 1327 C CA . PRO A 1 164 ? 13.447 7.496 -16.193 1.00 68.62 164 PRO A CA 1
ATOM 1328 C C . PRO A 1 164 ? 13.938 7.795 -17.606 1.00 68.62 164 PRO A C 1
ATOM 1330 O O . PRO A 1 164 ? 14.987 7.317 -18.041 1.00 68.62 164 PRO A O 1
ATOM 1333 N N . SER A 1 165 ? 13.194 8.634 -18.318 1.00 66.25 165 SER A N 1
ATOM 1334 C CA . SER A 1 165 ? 13.539 9.014 -19.688 1.00 66.25 165 SER A CA 1
ATOM 1335 C C . SER A 1 165 ? 14.900 9.705 -19.783 1.00 66.25 165 SER A C 1
ATOM 1337 O O . SER A 1 165 ? 15.501 9.724 -20.842 1.00 66.25 165 SER A O 1
ATOM 1339 N N . GLU A 1 166 ? 15.394 10.292 -18.698 1.00 65.75 166 GLU A N 1
ATOM 1340 C CA . GLU A 1 166 ? 16.700 10.945 -18.584 1.00 65.75 166 GLU A CA 1
ATOM 1341 C C . GLU A 1 166 ? 17.848 9.942 -18.669 1.00 65.75 166 GLU A C 1
ATOM 1343 O O . GLU A 1 166 ? 18.927 10.300 -19.126 1.00 65.75 166 GLU A O 1
ATOM 1348 N N . ILE A 1 167 ? 17.607 8.700 -18.244 1.00 64.06 167 ILE A N 1
ATOM 1349 C CA . ILE A 1 167 ? 18.574 7.606 -18.342 1.00 64.06 167 ILE A CA 1
ATOM 1350 C C . ILE A 1 167 ? 18.656 7.120 -19.790 1.00 64.06 167 ILE A C 1
ATOM 1352 O O . ILE A 1 167 ? 19.742 6.947 -20.329 1.00 64.06 167 ILE A O 1
ATOM 1356 N N . LEU A 1 168 ? 17.499 6.952 -20.436 1.00 60.84 168 LEU A N 1
ATOM 1357 C CA . LEU A 1 168 ? 17.418 6.518 -21.835 1.00 60.84 168 LEU A CA 1
ATOM 1358 C C . LEU A 1 168 ? 17.843 7.626 -22.811 1.00 60.84 168 LEU A C 1
ATOM 1360 O O . LEU A 1 168 ? 18.442 7.369 -23.849 1.00 60.84 168 LEU A O 1
ATOM 1364 N N . PHE A 1 169 ? 17.508 8.870 -22.479 1.00 68.75 169 PHE A N 1
ATOM 1365 C CA . PHE A 1 169 ? 17.675 10.056 -23.310 1.00 68.75 169 PHE A CA 1
ATOM 1366 C C . PHE A 1 169 ? 18.305 11.174 -22.461 1.00 68.75 169 PHE A C 1
ATOM 1368 O O . PHE A 1 169 ? 17.597 12.094 -22.011 1.00 68.75 169 PHE A O 1
ATOM 1375 N N . PRO A 1 170 ? 19.630 11.112 -22.211 1.00 57.38 170 PRO A N 1
ATOM 1376 C CA . PRO A 1 170 ? 20.338 12.103 -21.407 1.00 57.38 170 PRO A CA 1
ATOM 1377 C C . PRO A 1 170 ? 20.158 13.513 -21.980 1.00 57.38 170 PRO A C 1
ATOM 1379 O O . PRO A 1 170 ? 19.955 13.657 -23.185 1.00 57.38 170 PRO A O 1
ATOM 1382 N N . PRO A 1 171 ? 20.248 14.585 -21.175 1.00 54.06 171 PRO A N 1
ATOM 1383 C CA . PRO A 1 171 ? 19.936 15.951 -21.612 1.00 54.06 171 PRO A CA 1
ATOM 1384 C C . PRO A 1 171 ? 20.646 16.405 -22.900 1.00 54.06 171 PRO A C 1
ATOM 1386 O O . PRO A 1 171 ? 20.057 17.138 -23.689 1.00 54.06 171 PRO A O 1
ATOM 1389 N N . ALA A 1 172 ? 21.859 15.910 -23.168 1.00 56.16 172 ALA A N 1
ATOM 1390 C CA . ALA A 1 172 ? 22.587 16.156 -24.419 1.00 56.16 172 ALA A CA 1
ATOM 1391 C C . ALA A 1 172 ? 21.881 15.590 -25.672 1.00 56.16 172 ALA A C 1
ATOM 1393 O O . ALA A 1 172 ? 21.981 16.168 -26.748 1.00 56.16 172 ALA A O 1
ATOM 1394 N N . SER A 1 173 ? 21.116 14.504 -25.532 1.00 51.03 173 SER A N 1
ATOM 1395 C CA . S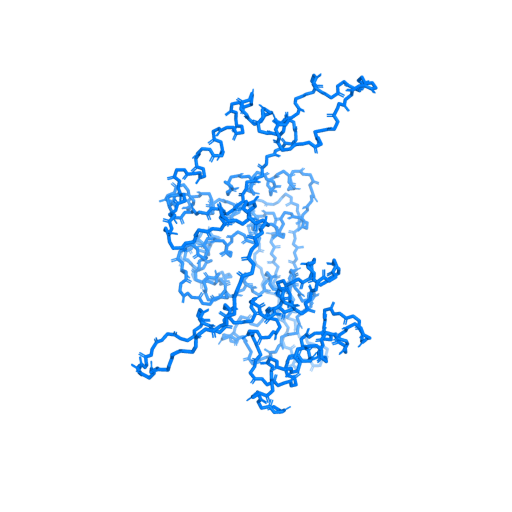ER A 1 173 ? 20.264 13.927 -26.587 1.00 51.03 173 SER A CA 1
ATOM 1396 C C . SER A 1 173 ? 18.923 14.656 -26.763 1.00 51.03 173 SER A C 1
ATOM 1398 O O . SER A 1 173 ? 18.208 14.411 -27.730 1.00 51.03 173 SER A O 1
ATOM 1400 N N . ARG A 1 174 ? 18.576 15.568 -25.838 1.00 49.28 174 ARG A N 1
ATOM 1401 C CA . ARG A 1 174 ? 17.337 16.369 -25.861 1.00 49.28 174 ARG A CA 1
ATOM 1402 C C . ARG A 1 174 ? 17.500 17.710 -26.570 1.00 49.28 174 ARG A C 1
ATOM 1404 O O . ARG A 1 174 ? 16.541 18.485 -26.611 1.00 49.28 174 ARG A O 1
ATOM 1411 N N . ILE A 1 175 ? 18.682 17.999 -27.124 1.00 50.47 175 ILE A N 1
ATOM 1412 C CA . ILE A 1 175 ? 18.840 19.105 -28.067 1.00 50.47 175 ILE A CA 1
ATOM 1413 C C . ILE A 1 175 ? 17.869 18.817 -29.212 1.00 50.47 175 ILE A C 1
ATOM 1415 O O . ILE A 1 175 ? 18.027 17.846 -29.952 1.00 50.47 175 ILE A O 1
ATOM 1419 N N . ARG A 1 176 ? 16.818 19.638 -29.327 1.00 49.06 176 ARG A N 1
ATOM 1420 C CA . ARG A 1 176 ? 15.977 19.676 -30.522 1.00 49.06 176 ARG A CA 1
ATOM 1421 C C . ARG A 1 176 ? 16.819 20.245 -31.655 1.00 49.06 176 ARG A C 1
ATOM 1423 O O . ARG A 1 176 ? 16.642 21.393 -32.047 1.00 49.06 176 ARG A O 1
ATOM 1430 N N . ASP A 1 177 ? 17.689 19.426 -32.219 1.00 47.84 177 ASP A N 1
ATOM 1431 C CA . ASP A 1 177 ? 17.874 19.537 -33.647 1.00 47.84 177 ASP A CA 1
ATOM 1432 C C . ASP A 1 177 ? 16.531 19.147 -34.264 1.00 47.84 177 ASP A C 1
ATOM 1434 O O . ASP A 1 177 ? 15.911 18.144 -33.883 1.00 47.84 177 ASP A O 1
ATOM 1438 N N . ASN A 1 178 ? 16.077 19.910 -35.256 1.00 50.28 178 ASN A N 1
ATOM 1439 C CA . ASN A 1 178 ? 14.930 19.558 -36.105 1.00 50.28 178 ASN A CA 1
ATOM 1440 C C . ASN A 1 178 ? 15.115 18.200 -36.842 1.00 50.28 178 ASN A C 1
ATOM 1442 O O . ASN A 1 178 ? 14.282 17.826 -37.661 1.00 50.28 178 ASN A O 1
ATOM 1446 N N . ASN A 1 179 ? 16.184 17.458 -36.518 1.00 51.22 179 ASN A N 1
ATOM 1447 C CA . ASN A 1 179 ? 16.578 16.141 -36.996 1.00 51.22 179 ASN A CA 1
ATOM 1448 C C . ASN A 1 179 ? 16.481 15.026 -35.932 1.00 51.22 179 ASN A C 1
ATOM 1450 O O . ASN A 1 179 ? 16.991 13.936 -36.187 1.00 51.22 179 ASN A O 1
ATOM 1454 N N . SER A 1 180 ? 15.868 15.244 -34.758 1.00 51.34 180 SER A N 1
ATOM 1455 C CA . SER A 1 180 ? 15.627 14.146 -33.799 1.00 51.34 180 SER A CA 1
ATOM 1456 C C . SER A 1 180 ? 14.789 13.043 -34.463 1.00 51.34 180 SER A C 1
ATOM 1458 O O . SER A 1 180 ? 13.579 13.160 -34.674 1.00 51.34 180 SER A O 1
ATOM 1460 N N . LYS A 1 181 ? 15.469 11.973 -34.887 1.00 54.34 181 LYS A N 1
ATOM 1461 C CA . LYS A 1 181 ? 14.867 10.873 -35.633 1.00 54.34 181 LYS A CA 1
ATOM 1462 C C . LYS A 1 181 ? 14.047 10.048 -34.647 1.00 54.34 181 LYS A C 1
ATOM 1464 O O . LYS A 1 181 ? 14.600 9.376 -33.785 1.00 54.34 181 LYS A O 1
ATOM 1469 N N . ILE A 1 182 ? 12.723 10.110 -34.769 1.00 56.94 182 ILE A N 1
ATOM 1470 C CA . ILE A 1 182 ? 11.840 9.124 -34.138 1.00 56.94 182 ILE A CA 1
ATOM 1471 C C . ILE A 1 182 ? 12.326 7.751 -34.616 1.00 56.94 182 ILE A C 1
ATOM 1473 O O . ILE A 1 182 ? 12.395 7.539 -35.829 1.00 56.94 182 ILE A O 1
ATOM 1477 N N . LEU A 1 183 ? 12.693 6.858 -33.692 1.00 60.91 183 LEU A N 1
ATOM 1478 C CA . LEU A 1 183 ? 13.004 5.464 -34.015 1.00 60.91 183 LEU A CA 1
ATOM 1479 C C . LEU A 1 183 ? 11.724 4.850 -34.596 1.00 60.91 183 LEU A C 1
ATOM 1481 O O . LEU A 1 183 ? 10.684 4.848 -33.935 1.00 60.91 183 LEU A O 1
ATOM 1485 N N . LYS A 1 184 ? 11.760 4.428 -35.860 1.00 58.34 184 LYS A N 1
ATOM 1486 C CA . LYS A 1 184 ? 10.573 3.957 -36.598 1.00 58.34 184 LYS A CA 1
ATOM 1487 C C . LYS A 1 184 ? 10.633 2.472 -36.916 1.00 58.34 184 LYS A C 1
ATOM 1489 O O . LYS A 1 184 ? 9.614 1.907 -37.302 1.00 58.34 184 LYS A O 1
ATOM 1494 N N . THR A 1 185 ? 11.812 1.872 -36.808 1.00 66.50 185 THR A N 1
ATOM 1495 C CA . THR A 1 185 ? 12.058 0.482 -37.188 1.00 66.50 185 THR A CA 1
ATOM 1496 C C . THR A 1 185 ? 12.612 -0.314 -36.015 1.00 66.50 185 THR A C 1
ATOM 1498 O O . THR A 1 185 ? 13.306 0.232 -35.157 1.00 66.50 185 THR A O 1
ATOM 1501 N N . ASP A 1 186 ? 12.319 -1.613 -35.997 1.00 61.22 186 ASP A N 1
ATOM 1502 C CA . ASP A 1 186 ? 12.798 -2.523 -34.954 1.00 61.22 186 ASP A CA 1
ATOM 1503 C C . ASP A 1 186 ? 14.335 -2.566 -34.909 1.00 61.22 186 ASP A C 1
ATOM 1505 O O . ASP A 1 186 ? 14.913 -2.590 -33.828 1.00 61.22 186 ASP A O 1
ATOM 1509 N N . ASP A 1 187 ? 15.008 -2.465 -36.060 1.00 70.06 187 ASP A N 1
ATOM 1510 C CA . ASP A 1 187 ? 16.474 -2.433 -36.146 1.00 70.06 187 ASP A CA 1
ATOM 1511 C C . ASP A 1 187 ? 17.075 -1.184 -35.482 1.00 70.06 187 ASP A C 1
ATOM 1513 O O . ASP A 1 187 ? 18.075 -1.276 -34.772 1.00 70.06 187 ASP A O 1
ATOM 1517 N N . GLU A 1 188 ? 16.443 -0.018 -35.652 1.00 64.44 188 GLU A N 1
ATOM 1518 C CA . GLU A 1 188 ? 16.855 1.224 -34.983 1.00 64.44 188 GLU A CA 1
ATOM 1519 C C . GLU A 1 188 ? 16.692 1.126 -33.458 1.00 64.44 188 GLU A C 1
ATOM 1521 O O . GLU A 1 188 ? 17.513 1.659 -32.712 1.00 64.44 188 GLU A O 1
ATOM 1526 N N . ILE A 1 189 ? 15.654 0.427 -32.990 1.00 66.19 189 ILE A N 1
ATOM 1527 C CA . ILE A 1 189 ? 15.411 0.184 -31.562 1.00 66.19 189 ILE A CA 1
ATOM 1528 C C . ILE A 1 189 ? 16.434 -0.811 -31.004 1.00 66.19 189 ILE A C 1
ATOM 1530 O O . ILE A 1 189 ? 17.002 -0.571 -29.940 1.00 66.19 189 ILE A O 1
ATOM 1534 N N . VAL A 1 190 ? 16.697 -1.911 -31.714 1.00 69.81 190 VAL A N 1
ATOM 1535 C CA . VAL A 1 190 ? 17.681 -2.929 -31.311 1.00 69.81 190 VAL A CA 1
ATOM 1536 C C . VAL A 1 190 ? 19.081 -2.330 -31.235 1.00 69.81 190 VAL A C 1
ATOM 1538 O O . VAL A 1 190 ? 19.804 -2.588 -30.271 1.00 69.81 190 VAL A O 1
ATOM 1541 N N . GLU A 1 191 ? 19.461 -1.514 -32.214 1.00 71.81 191 GLU A N 1
ATOM 1542 C CA . GLU A 1 191 ? 20.755 -0.838 -32.205 1.00 71.81 191 GLU A CA 1
ATOM 1543 C C . GLU A 1 191 ? 20.843 0.162 -31.048 1.00 71.81 191 GLU A C 1
ATOM 1545 O O . GLU A 1 191 ? 21.810 0.140 -30.288 1.00 71.81 191 GLU A O 1
ATOM 1550 N N . PHE A 1 192 ? 19.787 0.950 -30.822 1.00 72.69 192 PHE A N 1
ATOM 1551 C CA . PHE A 1 192 ? 19.706 1.841 -29.667 1.00 72.69 192 PHE A CA 1
ATOM 1552 C C . PHE A 1 192 ? 19.884 1.081 -28.343 1.00 72.69 192 PHE A C 1
ATOM 1554 O O . PHE A 1 192 ? 20.691 1.493 -27.510 1.00 72.69 192 PHE A O 1
ATOM 1561 N N . ILE A 1 193 ? 19.207 -0.056 -28.159 1.00 69.75 193 ILE A N 1
ATOM 1562 C CA . ILE A 1 193 ? 19.343 -0.905 -26.966 1.00 69.75 193 ILE A CA 1
ATOM 1563 C C . ILE A 1 193 ? 20.793 -1.368 -26.778 1.00 69.75 193 ILE A C 1
ATOM 1565 O O . ILE A 1 193 ? 21.327 -1.258 -2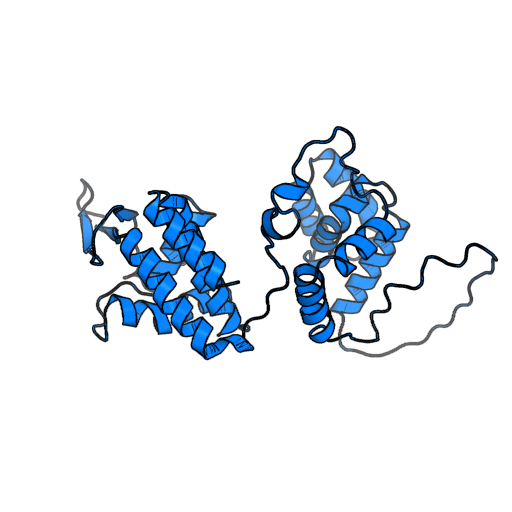5.676 1.00 69.75 193 ILE A O 1
ATOM 1569 N N . LYS A 1 194 ? 21.447 -1.855 -27.840 1.00 71.94 194 LYS A N 1
ATOM 1570 C CA . LYS A 1 194 ? 22.844 -2.324 -27.786 1.00 71.94 194 LYS A CA 1
ATOM 1571 C C . LYS A 1 194 ? 23.822 -1.208 -27.436 1.00 71.94 194 LYS A C 1
ATOM 1573 O O . LYS A 1 194 ? 24.782 -1.440 -26.708 1.00 71.94 194 LYS A O 1
ATOM 1578 N N . THR A 1 195 ? 23.577 -0.000 -27.936 1.00 75.12 195 THR A N 1
ATOM 1579 C CA . THR A 1 195 ? 24.433 1.164 -27.671 1.00 75.12 195 THR A CA 1
ATOM 1580 C C . THR A 1 195 ? 24.230 1.787 -26.287 1.00 75.12 195 THR A C 1
ATOM 1582 O O . THR A 1 195 ? 25.016 2.649 -25.905 1.00 75.12 195 THR A O 1
ATOM 1585 N N . ASN A 1 196 ? 23.219 1.352 -25.522 1.00 72.94 196 ASN A N 1
ATOM 1586 C CA . ASN A 1 196 ? 22.915 1.852 -24.181 1.00 72.94 196 ASN A CA 1
ATOM 1587 C C . ASN A 1 196 ? 23.163 0.761 -23.118 1.00 72.94 196 ASN A C 1
ATOM 1589 O O . ASN A 1 196 ? 22.285 -0.072 -22.875 1.00 72.94 196 ASN A O 1
ATOM 1593 N N . PRO A 1 197 ? 24.323 0.778 -22.433 1.00 72.19 197 PRO A N 1
ATOM 1594 C CA . PRO A 1 197 ? 24.730 -0.279 -21.505 1.00 72.19 197 PRO A CA 1
ATOM 1595 C C . PRO A 1 197 ? 23.742 -0.531 -20.361 1.00 72.19 197 PRO A C 1
ATOM 1597 O O . PRO A 1 197 ? 23.543 -1.675 -19.962 1.00 72.19 197 PRO A O 1
ATOM 1600 N N . GLU A 1 198 ? 23.086 0.513 -19.846 1.00 62.44 198 GLU A N 1
ATOM 1601 C CA . GLU A 1 198 ? 22.093 0.354 -18.776 1.00 62.44 198 GLU A CA 1
ATOM 1602 C C . GLU A 1 198 ? 20.841 -0.393 -19.250 1.00 62.44 198 GLU A C 1
ATOM 1604 O O . GLU A 1 198 ? 20.362 -1.291 -18.560 1.00 62.44 198 GLU A O 1
ATOM 1609 N N . ILE A 1 199 ? 20.344 -0.083 -20.453 1.00 67.19 199 ILE A N 1
ATOM 1610 C CA . ILE A 1 199 ? 19.199 -0.785 -21.050 1.00 67.19 199 ILE A CA 1
ATOM 1611 C C . ILE A 1 199 ? 19.575 -2.234 -21.337 1.00 67.19 199 ILE A C 1
ATOM 1613 O O . ILE A 1 199 ? 18.808 -3.145 -21.028 1.00 67.19 199 ILE A O 1
ATOM 1617 N N . HIS A 1 200 ? 20.764 -2.442 -21.906 1.00 70.44 200 HIS A N 1
ATOM 1618 C CA . HIS A 1 200 ? 21.274 -3.771 -22.198 1.00 70.44 200 HIS A CA 1
ATOM 1619 C C . HIS A 1 200 ? 21.351 -4.630 -20.931 1.00 70.44 200 HIS A C 1
ATOM 1621 O O . HIS A 1 200 ? 20.832 -5.740 -20.932 1.00 70.44 200 HIS A O 1
ATOM 1627 N N . ASN A 1 201 ? 21.881 -4.095 -19.826 1.00 68.94 201 ASN A N 1
ATOM 1628 C CA . ASN A 1 201 ? 21.947 -4.810 -18.549 1.00 68.94 201 ASN A CA 1
ATOM 1629 C C . ASN A 1 201 ? 20.561 -5.132 -17.971 1.00 68.94 201 ASN A C 1
ATOM 1631 O O . ASN A 1 201 ? 20.357 -6.231 -17.461 1.00 68.94 201 ASN A O 1
ATOM 1635 N N . ILE A 1 202 ? 19.597 -4.207 -18.058 1.00 66.06 202 ILE A N 1
ATOM 1636 C CA . ILE A 1 202 ? 18.218 -4.449 -17.598 1.00 66.06 202 ILE A CA 1
ATOM 1637 C C . ILE A 1 202 ? 17.568 -5.578 -18.407 1.00 66.06 202 ILE A C 1
ATOM 1639 O O . ILE A 1 202 ? 16.943 -6.469 -17.832 1.00 66.06 202 ILE A O 1
ATOM 1643 N N . ILE A 1 203 ? 17.727 -5.554 -19.732 1.00 68.44 203 ILE A N 1
ATOM 1644 C CA . ILE A 1 203 ? 17.179 -6.583 -20.623 1.00 68.44 203 ILE A CA 1
ATOM 1645 C C . ILE A 1 203 ? 17.877 -7.918 -20.394 1.00 68.44 203 ILE A C 1
ATOM 1647 O O . ILE A 1 203 ? 17.198 -8.934 -20.313 1.00 68.44 203 ILE A O 1
ATOM 1651 N N . GLN A 1 204 ? 19.200 -7.928 -20.254 1.00 69.38 204 GLN A N 1
ATOM 1652 C CA . GLN A 1 204 ? 19.947 -9.163 -20.064 1.00 69.38 204 GLN A CA 1
ATOM 1653 C C . GLN A 1 204 ? 19.588 -9.826 -18.734 1.00 69.38 204 GLN A C 1
ATOM 1655 O O . GLN A 1 204 ? 19.286 -11.010 -18.716 1.00 69.38 204 GLN A O 1
ATOM 1660 N N . ASN A 1 205 ? 19.471 -9.048 -17.654 1.00 65.25 205 ASN A N 1
ATOM 1661 C CA . ASN A 1 205 ? 18.999 -9.554 -16.366 1.00 65.25 205 ASN A CA 1
ATOM 1662 C C . ASN A 1 205 ? 17.577 -10.141 -16.459 1.00 65.25 205 ASN A C 1
ATOM 1664 O O . ASN A 1 205 ? 17.267 -11.135 -15.814 1.00 65.25 205 ASN A O 1
ATOM 1668 N N . TYR A 1 206 ? 16.700 -9.562 -17.282 1.00 62.09 206 TYR A N 1
ATOM 1669 C CA . TYR A 1 206 ? 15.389 -10.155 -17.549 1.00 62.09 206 TYR A CA 1
ATOM 1670 C C . TYR A 1 206 ? 15.501 -11.469 -18.339 1.00 62.09 206 TYR A C 1
ATOM 1672 O O . TYR A 1 206 ? 14.917 -12.466 -17.928 1.00 62.09 206 TYR A O 1
ATOM 1680 N N . VAL A 1 207 ? 16.275 -11.492 -19.429 1.00 67.62 207 VAL A N 1
ATOM 1681 C CA . VAL A 1 207 ? 16.503 -12.685 -20.268 1.00 67.62 207 VAL A CA 1
ATOM 1682 C C . VAL A 1 207 ? 17.086 -13.840 -19.454 1.00 67.62 207 VAL A C 1
ATOM 1684 O O . VAL A 1 207 ? 16.621 -14.967 -19.589 1.00 67.62 207 VAL A O 1
ATOM 1687 N N . ASP A 1 208 ? 18.048 -13.553 -18.580 1.00 67.50 208 ASP A N 1
ATOM 1688 C CA . ASP A 1 208 ? 18.732 -14.551 -17.755 1.00 67.50 208 ASP A CA 1
ATOM 1689 C C . ASP A 1 208 ? 17.813 -15.161 -16.677 1.00 67.50 208 ASP A C 1
ATOM 1691 O O . ASP A 1 208 ? 18.092 -16.251 -16.180 1.00 67.50 208 ASP A O 1
ATOM 1695 N N . ASN A 1 209 ? 16.712 -14.483 -16.327 1.00 57.16 209 ASN A N 1
ATOM 1696 C CA . ASN A 1 209 ? 15.760 -14.910 -15.295 1.00 57.16 209 ASN A CA 1
ATOM 1697 C C . ASN A 1 209 ? 14.387 -15.336 -15.848 1.00 57.16 209 ASN A C 1
ATOM 1699 O O . ASN A 1 209 ? 13.482 -15.640 -15.066 1.00 57.16 209 ASN A O 1
ATOM 1703 N N . ILE A 1 210 ? 14.200 -15.368 -17.172 1.00 59.31 210 ILE A N 1
ATOM 1704 C CA . ILE A 1 210 ? 13.018 -15.996 -17.771 1.00 59.31 210 ILE A CA 1
ATOM 1705 C C . ILE A 1 210 ? 13.207 -17.514 -17.746 1.00 59.31 210 ILE A C 1
ATOM 1707 O O . ILE A 1 210 ? 14.103 -18.056 -18.390 1.00 59.31 210 ILE A O 1
ATOM 1711 N N . ASP A 1 211 ? 12.291 -18.210 -17.078 1.00 48.28 211 ASP A N 1
ATOM 1712 C CA . ASP A 1 211 ? 12.137 -19.656 -17.211 1.00 48.28 211 ASP A CA 1
ATOM 1713 C C . ASP A 1 211 ? 11.383 -19.936 -18.527 1.00 48.28 211 ASP A C 1
ATOM 1715 O O . ASP A 1 211 ? 10.154 -19.835 -18.602 1.00 48.28 211 ASP A O 1
ATOM 1719 N N . ILE A 1 212 ? 12.124 -20.160 -19.619 1.00 49.00 212 ILE A N 1
ATOM 1720 C CA . ILE A 1 212 ? 11.536 -20.439 -20.937 1.00 49.00 212 ILE A CA 1
ATOM 1721 C C . ILE A 1 212 ? 11.010 -21.877 -20.927 1.00 49.00 212 ILE A C 1
ATOM 1723 O O . ILE A 1 212 ? 11.765 -22.830 -21.132 1.00 49.00 212 ILE A O 1
ATOM 1727 N N . ASP A 1 213 ? 9.698 -22.049 -20.758 1.00 43.38 213 ASP A N 1
ATOM 1728 C CA . ASP A 1 213 ? 9.042 -23.297 -21.138 1.00 43.38 213 ASP A CA 1
ATOM 1729 C C . ASP A 1 213 ? 9.130 -23.421 -22.669 1.00 43.38 213 ASP A C 1
ATOM 1731 O O . ASP A 1 213 ? 8.449 -22.721 -23.419 1.00 43.38 213 ASP A O 1
ATOM 1735 N N . LEU A 1 214 ? 10.009 -24.306 -23.149 1.00 44.81 214 LEU A N 1
ATOM 1736 C CA . LEU A 1 214 ? 10.258 -24.594 -24.571 1.00 44.81 214 LEU A CA 1
ATOM 1737 C C . LEU A 1 214 ? 8.997 -25.019 -25.354 1.00 44.81 214 LEU A C 1
ATOM 1739 O O . LEU A 1 214 ? 9.060 -25.200 -26.573 1.00 44.81 214 LEU A O 1
ATOM 1743 N N . SER A 1 215 ? 7.856 -25.204 -24.683 1.00 43.59 215 SER A N 1
ATOM 1744 C CA . SER A 1 215 ? 6.561 -25.413 -25.329 1.00 43.59 215 SER A CA 1
ATOM 1745 C C . SER A 1 215 ? 5.902 -24.126 -25.861 1.00 43.59 215 SER A C 1
ATOM 1747 O O . SER A 1 215 ? 5.074 -24.223 -26.773 1.00 43.59 215 SER A O 1
ATOM 1749 N N . ASP A 1 216 ? 6.322 -22.940 -25.408 1.00 43.06 216 ASP A N 1
ATOM 1750 C CA . ASP A 1 216 ? 5.827 -21.633 -25.867 1.00 43.06 216 ASP A CA 1
ATOM 1751 C C . ASP A 1 216 ? 6.682 -21.058 -27.015 1.00 43.06 216 ASP A C 1
ATOM 1753 O O . ASP A 1 216 ? 7.241 -19.962 -26.960 1.00 43.06 216 ASP A O 1
ATOM 1757 N N . ASN A 1 217 ? 6.759 -21.789 -28.130 1.00 40.62 217 ASN A N 1
ATOM 1758 C CA . ASN A 1 217 ? 7.297 -21.251 -29.384 1.00 40.62 217 ASN A CA 1
ATOM 1759 C C . ASN A 1 217 ? 6.305 -20.248 -30.005 1.00 40.62 217 ASN A C 1
ATOM 1761 O O . ASN A 1 217 ? 5.465 -20.617 -30.827 1.00 40.62 217 ASN A O 1
ATOM 1765 N N . ILE A 1 218 ? 6.397 -18.966 -29.637 1.00 43.81 218 ILE A N 1
ATOM 1766 C CA . ILE A 1 218 ? 5.576 -17.883 -30.225 1.00 43.81 218 ILE A CA 1
ATOM 1767 C C . ILE A 1 218 ? 6.234 -17.236 -31.468 1.00 43.81 218 ILE A C 1
ATOM 1769 O O . ILE A 1 218 ? 5.615 -16.414 -32.140 1.00 43.81 218 ILE A O 1
ATOM 1773 N N . LEU A 1 219 ? 7.441 -17.640 -31.879 1.00 38.97 219 LEU A N 1
ATOM 1774 C CA . LEU A 1 219 ? 8.150 -17.015 -33.010 1.00 38.97 219 LEU A CA 1
ATOM 1775 C C . LEU A 1 219 ? 8.508 -17.988 -34.145 1.00 38.97 219 LEU A C 1
ATOM 1777 O O . LEU A 1 219 ? 9.668 -18.124 -34.503 1.00 38.97 219 LEU A O 1
ATOM 1781 N N . GLU A 1 220 ? 7.506 -18.599 -34.786 1.00 39.44 220 GLU A N 1
ATOM 1782 C CA . GLU A 1 220 ? 7.640 -19.121 -36.162 1.00 39.44 220 GLU A CA 1
ATOM 1783 C C . GLU A 1 220 ? 6.352 -18.921 -36.993 1.00 39.44 220 GLU A C 1
ATOM 1785 O O . GLU A 1 220 ? 5.803 -19.855 -37.564 1.00 39.44 220 GLU A O 1
ATOM 1790 N N . GLU A 1 221 ? 5.845 -17.690 -37.124 1.00 39.22 221 GLU A N 1
ATOM 1791 C CA . GLU A 1 221 ? 4.808 -17.390 -38.135 1.00 39.22 221 GLU A CA 1
ATOM 1792 C C . GLU A 1 221 ? 5.082 -16.087 -38.904 1.00 39.22 221 GLU A C 1
ATOM 1794 O O . GLU A 1 221 ? 4.235 -15.205 -39.005 1.00 39.22 221 GLU A O 1
ATOM 1799 N N . THR A 1 222 ? 6.261 -15.957 -39.521 1.00 32.91 222 THR A N 1
ATOM 1800 C CA . THR A 1 222 ? 6.483 -14.943 -40.580 1.00 32.91 222 THR A CA 1
ATOM 1801 C C . THR A 1 222 ? 7.279 -15.435 -41.789 1.00 32.91 222 THR A C 1
ATOM 1803 O O . THR A 1 222 ? 7.726 -14.630 -42.603 1.00 32.91 222 THR A O 1
ATOM 1806 N N . LYS A 1 223 ? 7.386 -16.752 -42.015 1.00 35.88 223 LYS A N 1
ATOM 1807 C CA . LYS A 1 223 ? 7.871 -17.297 -43.297 1.00 35.88 223 LYS A CA 1
ATOM 1808 C C . LYS A 1 223 ? 7.115 -18.563 -43.698 1.00 35.88 223 LYS A C 1
ATOM 1810 O O . LYS A 1 223 ? 7.573 -19.658 -43.402 1.00 35.88 223 LYS A O 1
ATOM 1815 N N . LYS A 1 224 ? 5.975 -18.395 -44.382 1.00 32.38 224 LYS A N 1
ATOM 1816 C CA . LYS A 1 224 ? 5.449 -19.266 -45.464 1.00 32.38 224 LYS A CA 1
ATOM 1817 C C . LYS A 1 224 ? 4.035 -18.816 -45.859 1.00 32.38 224 LYS A C 1
ATOM 1819 O O . LYS A 1 224 ? 3.033 -19.311 -45.355 1.00 32.38 224 LYS A O 1
ATOM 1824 N N . LYS A 1 225 ? 3.952 -17.882 -46.807 1.00 33.00 225 LYS A N 1
ATOM 1825 C CA . LYS A 1 225 ? 2.873 -17.913 -47.800 1.00 33.00 225 LYS A CA 1
ATOM 1826 C C . LYS A 1 225 ? 3.377 -18.804 -48.927 1.00 33.00 225 LYS A C 1
ATOM 1828 O O . LYS A 1 225 ? 4.288 -18.389 -49.626 1.00 33.00 225 LYS A O 1
ATOM 1833 N N . ASP A 1 226 ? 2.886 -20.036 -48.990 1.00 30.12 226 ASP A N 1
ATOM 1834 C CA . ASP A 1 226 ? 2.339 -20.659 -50.202 1.00 30.12 226 ASP A CA 1
ATOM 1835 C C . ASP A 1 226 ? 2.165 -22.175 -50.032 1.00 30.12 226 ASP A C 1
ATOM 1837 O O . ASP A 1 226 ? 2.937 -22.846 -49.351 1.00 30.12 226 ASP A O 1
ATOM 1841 N N . VAL A 1 227 ? 1.156 -22.681 -50.748 1.00 31.33 227 VAL A N 1
ATOM 1842 C CA . VAL A 1 227 ? 0.810 -24.088 -51.031 1.00 31.33 227 VAL A CA 1
ATOM 1843 C C . VAL A 1 227 ? -0.165 -24.791 -50.063 1.00 31.33 227 VAL A C 1
ATOM 1845 O O . VAL A 1 227 ? 0.182 -25.432 -49.078 1.00 31.33 227 VAL A O 1
ATOM 1848 N N . THR A 1 228 ? -1.439 -24.669 -50.443 1.00 29.17 228 THR A N 1
ATOM 1849 C CA . THR A 1 228 ? -2.501 -25.696 -50.506 1.00 29.17 228 THR A CA 1
ATOM 1850 C C . THR A 1 228 ? -2.194 -27.136 -50.035 1.00 29.17 228 THR A C 1
ATOM 1852 O O . THR A 1 228 ? -1.331 -27.803 -50.599 1.00 29.17 228 THR A O 1
ATOM 1855 N N . LYS A 1 229 ? -3.043 -27.688 -49.140 1.00 29.06 229 LYS A N 1
ATOM 1856 C CA . LYS A 1 229 ? -3.853 -28.925 -49.342 1.00 29.06 229 LYS A CA 1
ATOM 1857 C C . LYS A 1 229 ? -4.680 -29.336 -48.101 1.00 29.06 229 LYS A C 1
ATOM 1859 O O . LYS A 1 229 ? -4.371 -28.995 -46.969 1.00 29.06 229 LYS A O 1
ATOM 1864 N N . GLU A 1 230 ? -5.764 -30.044 -48.407 1.00 26.88 230 GLU A N 1
ATOM 1865 C CA . GLU A 1 230 ? -6.961 -30.460 -47.650 1.00 26.88 230 GLU A CA 1
ATOM 1866 C C . GLU A 1 230 ? -6.797 -31.364 -46.399 1.00 26.88 230 GLU A C 1
ATOM 1868 O O . GLU A 1 230 ? -5.724 -31.922 -46.163 1.00 26.88 230 GLU A O 1
ATOM 1873 N N . PRO A 1 231 ? -7.877 -31.556 -45.596 1.00 28.14 231 PRO A N 1
ATOM 1874 C CA . PRO A 1 231 ? -7.809 -32.121 -44.250 1.00 28.14 231 PRO A CA 1
ATOM 1875 C C . PRO A 1 231 ? -7.930 -33.652 -44.226 1.00 28.14 231 PRO A C 1
ATOM 1877 O O . PRO A 1 231 ? -8.809 -34.236 -44.862 1.00 28.14 231 PRO A O 1
ATOM 1880 N N . LYS A 1 232 ? -7.133 -34.317 -43.378 1.00 28.17 232 LYS A N 1
ATOM 1881 C CA . LYS A 1 232 ? -7.371 -35.713 -42.978 1.00 28.17 232 LYS A CA 1
ATOM 1882 C C . LYS A 1 232 ? -7.800 -35.807 -41.515 1.00 28.17 232 LYS A C 1
ATOM 1884 O O . LYS A 1 232 ? -7.129 -35.332 -40.607 1.00 28.17 232 LYS A O 1
ATOM 1889 N N . LYS A 1 233 ? -8.962 -36.441 -41.333 1.00 26.91 233 LYS A N 1
ATOM 1890 C CA . LYS A 1 233 ? -9.557 -36.882 -40.068 1.00 26.91 233 LYS A CA 1
ATOM 1891 C C . LYS A 1 233 ? -8.731 -38.011 -39.451 1.00 26.91 233 LYS A C 1
ATOM 1893 O O . LYS A 1 233 ? -8.481 -38.990 -40.147 1.00 26.91 233 LYS A O 1
ATOM 1898 N N . THR A 1 234 ? -8.560 -37.982 -38.128 1.00 24.31 234 THR A N 1
ATOM 1899 C CA . THR A 1 234 ? -8.513 -39.213 -37.322 1.00 24.31 234 THR A CA 1
ATOM 1900 C C . THR A 1 234 ? -9.078 -38.963 -35.920 1.00 24.31 234 THR A C 1
ATOM 1902 O O . THR A 1 234 ? -8.780 -37.958 -35.282 1.00 24.31 234 THR A O 1
ATOM 1905 N N . LYS A 1 235 ? -9.958 -39.867 -35.474 1.00 26.17 235 LYS A N 1
ATOM 1906 C CA . LYS A 1 235 ? -10.603 -39.926 -34.151 1.00 26.17 235 LYS A CA 1
ATOM 1907 C C . LYS A 1 235 ? -9.901 -40.974 -33.276 1.00 26.17 235 LYS A C 1
ATOM 1909 O O . LYS A 1 235 ? -9.723 -42.079 -33.769 1.00 26.17 235 LYS A O 1
ATOM 1914 N N . SER A 1 236 ? -9.710 -40.672 -31.985 1.00 24.73 236 SER A N 1
ATOM 1915 C CA . SER A 1 236 ? -9.844 -41.575 -30.804 1.00 24.73 236 SER A CA 1
ATOM 1916 C C . SER A 1 236 ? -9.477 -40.781 -29.525 1.00 24.73 236 SER A C 1
ATOM 1918 O O . SER A 1 236 ? -8.398 -40.203 -29.487 1.00 24.73 236 SER A O 1
ATOM 1920 N N . LYS A 1 237 ? -10.407 -40.435 -28.605 1.00 24.91 237 LYS A N 1
ATOM 1921 C CA . LYS A 1 237 ? -10.806 -41.134 -27.339 1.00 24.91 237 LYS A CA 1
ATOM 1922 C C . LYS A 1 237 ? -9.617 -41.723 -26.559 1.00 24.91 237 LYS A C 1
ATOM 1924 O O . LYS A 1 237 ? -8.860 -42.453 -27.173 1.00 24.91 237 LYS A O 1
ATOM 1929 N N . GLU A 1 238 ? -9.373 -41.552 -25.256 1.00 25.48 238 GLU A N 1
ATOM 1930 C CA . GLU A 1 238 ? -9.956 -40.948 -24.028 1.00 25.48 238 GLU A CA 1
ATOM 1931 C C . GLU A 1 238 ? -8.720 -40.752 -23.083 1.00 25.48 238 GLU A C 1
ATOM 1933 O O . GLU A 1 238 ? -7.717 -41.428 -23.270 1.00 25.48 238 GLU A O 1
ATOM 1938 N N . THR A 1 239 ? -8.588 -39.852 -22.095 1.00 23.66 239 THR A N 1
ATOM 1939 C CA . THR A 1 239 ? -9.229 -39.864 -20.763 1.00 23.66 239 THR A CA 1
ATOM 1940 C C . THR A 1 239 ? -8.674 -38.698 -19.894 1.00 23.66 239 THR A C 1
ATOM 1942 O O . THR A 1 239 ? -7.506 -38.350 -19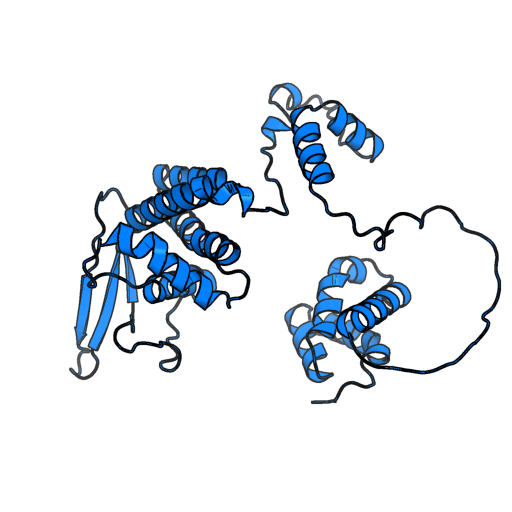.989 1.00 23.66 239 THR A O 1
ATOM 1945 N N . LYS A 1 240 ? -9.555 -38.115 -19.064 1.00 33.44 240 LYS A N 1
ATOM 1946 C CA . LYS A 1 240 ? -9.449 -37.254 -17.849 1.00 33.44 240 LYS A CA 1
ATOM 1947 C C . LYS A 1 240 ? -8.138 -36.542 -17.393 1.00 33.44 240 LYS A C 1
ATOM 1949 O O . LYS A 1 240 ? -7.103 -37.159 -17.201 1.00 33.44 240 LYS A O 1
ATOM 1954 N N . LYS A 1 241 ? -8.382 -35.294 -16.926 1.00 34.25 241 LYS A N 1
ATOM 1955 C CA . LYS A 1 241 ? -7.622 -34.332 -16.072 1.00 34.25 241 LYS A CA 1
ATOM 1956 C C . LYS A 1 241 ? -6.855 -33.204 -16.802 1.00 34.25 241 LYS A C 1
ATOM 1958 O O . LYS A 1 241 ? -6.137 -33.441 -17.758 1.00 34.25 241 LYS A O 1
ATOM 1963 N N . ASN A 1 242 ? -7.065 -31.974 -16.300 1.00 34.34 242 ASN A N 1
ATOM 1964 C CA . ASN A 1 242 ? -6.540 -30.645 -16.695 1.00 34.34 242 ASN A CA 1
ATOM 1965 C C . ASN A 1 242 ? -7.237 -29.931 -17.883 1.00 34.34 242 ASN A C 1
ATOM 1967 O O . ASN A 1 242 ? -6.801 -29.996 -19.028 1.00 34.34 242 ASN A O 1
ATOM 1971 N N . THR A 1 243 ? -8.339 -29.209 -17.615 1.00 41.91 243 THR A N 1
ATOM 1972 C CA . THR A 1 243 ? -9.209 -28.582 -18.644 1.00 41.91 243 THR A CA 1
ATOM 1973 C C . THR A 1 243 ? -9.094 -27.058 -18.813 1.00 41.91 243 THR A C 1
ATOM 1975 O O . THR A 1 243 ? -9.723 -26.527 -19.726 1.00 41.91 243 THR A O 1
ATOM 1978 N N . ALA A 1 244 ? -8.322 -26.333 -17.996 1.00 50.75 244 ALA A N 1
ATOM 1979 C CA . ALA A 1 244 ? -8.191 -24.874 -18.143 1.00 50.75 244 ALA A CA 1
ATOM 1980 C C . ALA A 1 244 ? -7.369 -24.444 -19.386 1.00 50.75 244 ALA A C 1
ATOM 1982 O O . ALA A 1 244 ? -7.892 -23.646 -20.167 1.00 50.75 244 ALA A O 1
ATOM 1983 N N . PRO A 1 245 ? -6.190 -25.040 -19.679 1.00 54.22 245 PRO A N 1
ATOM 1984 C CA . PRO A 1 245 ? -5.355 -24.604 -20.808 1.00 54.22 245 PRO A CA 1
ATOM 1985 C C . PRO A 1 245 ? -5.992 -24.921 -22.171 1.00 54.22 245 PRO A C 1
ATOM 1987 O O . PRO A 1 245 ? -5.966 -24.122 -23.102 1.00 54.22 245 PRO A O 1
ATOM 1990 N N . LYS A 1 246 ? -6.665 -26.078 -22.284 1.00 67.38 246 LYS A N 1
ATOM 1991 C CA . LYS A 1 246 ? -7.324 -26.504 -23.533 1.00 67.38 246 LYS A CA 1
ATOM 1992 C C . LYS A 1 246 ? -8.497 -25.606 -23.926 1.00 67.38 246 LYS A C 1
ATOM 1994 O O . LYS A 1 246 ? -8.695 -25.359 -25.112 1.00 67.38 246 LYS A O 1
ATOM 1999 N N . ARG A 1 247 ? -9.279 -25.130 -22.950 1.00 73.69 247 ARG A N 1
ATOM 2000 C CA . ARG A 1 247 ? -10.433 -24.258 -23.213 1.00 73.69 247 ARG A CA 1
ATOM 2001 C C . ARG A 1 247 ? -9.982 -22.865 -23.642 1.00 73.69 247 ARG A C 1
ATOM 2003 O O . ARG A 1 247 ? -10.562 -22.300 -24.563 1.00 73.69 247 ARG A O 1
ATOM 2010 N N . GLU A 1 248 ? -8.941 -22.338 -23.012 1.00 78.62 248 GLU A N 1
ATOM 2011 C CA . GLU A 1 248 ? -8.362 -21.051 -23.386 1.00 78.62 248 GLU A CA 1
ATOM 2012 C C . GLU A 1 248 ? -7.771 -21.071 -24.798 1.00 78.62 248 GLU A C 1
ATOM 2014 O O . GLU A 1 248 ? -8.113 -20.207 -25.606 1.00 78.62 248 GLU A O 1
ATOM 2019 N N . ASN A 1 249 ? -7.012 -22.110 -25.149 1.00 78.69 249 ASN A N 1
ATOM 2020 C CA . ASN A 1 249 ? -6.446 -22.249 -26.494 1.00 78.69 249 ASN A CA 1
ATOM 2021 C C . ASN A 1 249 ? -7.531 -22.342 -27.581 1.00 78.69 249 ASN A C 1
ATOM 2023 O O . ASN A 1 249 ? -7.399 -21.735 -28.645 1.00 78.69 249 ASN A O 1
ATOM 2027 N N . GLN A 1 250 ? -8.649 -23.025 -27.305 1.00 80.25 250 GLN A N 1
ATOM 2028 C CA . GLN A 1 250 ? -9.806 -23.059 -28.210 1.00 80.25 250 GLN A CA 1
ATOM 2029 C C . GLN A 1 250 ? -10.440 -21.674 -28.398 1.00 80.25 250 GLN A C 1
ATOM 2031 O O . GLN A 1 250 ? -10.753 -21.287 -29.525 1.00 80.25 250 GLN A O 1
ATOM 2036 N N . ILE A 1 251 ? -10.601 -20.911 -27.314 1.00 79.75 251 ILE A N 1
ATOM 2037 C CA . ILE A 1 251 ? -11.166 -19.555 -27.356 1.00 79.75 251 ILE A CA 1
ATOM 2038 C C . ILE A 1 251 ? -10.232 -18.606 -28.120 1.00 79.75 251 ILE A C 1
ATOM 2040 O O . ILE A 1 251 ? -10.691 -17.853 -28.980 1.00 79.75 251 ILE A O 1
ATOM 2044 N N . ARG A 1 252 ? -8.921 -18.674 -27.859 1.00 84.38 252 ARG A N 1
ATOM 2045 C CA . ARG A 1 252 ? -7.895 -17.863 -28.533 1.00 84.38 252 ARG A CA 1
ATOM 2046 C C . ARG A 1 252 ? -7.839 -18.155 -30.035 1.00 84.38 252 ARG A C 1
ATOM 2048 O O . ARG A 1 252 ? -7.823 -17.216 -30.833 1.00 84.38 252 ARG A O 1
ATOM 2055 N N . SER A 1 253 ? -7.894 -19.430 -30.423 1.00 83.50 253 SER A N 1
ATOM 2056 C CA . SER A 1 253 ? -7.941 -19.849 -31.831 1.00 83.50 253 SER A CA 1
ATOM 2057 C C . SER A 1 253 ? -9.209 -19.350 -32.537 1.00 83.50 253 SER A C 1
ATOM 2059 O O . SER A 1 253 ? -9.127 -18.741 -33.606 1.00 83.50 253 SER A O 1
ATOM 2061 N N . PHE A 1 254 ? -10.378 -19.501 -31.901 1.00 84.00 254 PHE A N 1
ATOM 2062 C CA . PHE A 1 254 ? -11.645 -18.973 -32.420 1.00 84.00 254 PHE A CA 1
ATOM 2063 C C . PHE A 1 254 ? -11.587 -17.451 -32.618 1.00 84.00 254 PHE A C 1
ATOM 2065 O O . PHE A 1 254 ? -12.062 -16.925 -33.628 1.00 84.00 254 PHE A O 1
ATOM 2072 N N . PHE A 1 255 ? -10.954 -16.735 -31.685 1.00 83.19 255 PHE A N 1
ATOM 2073 C CA . PHE A 1 255 ? -10.814 -15.288 -31.776 1.00 83.19 255 PHE A CA 1
ATOM 2074 C C . PHE A 1 255 ? -9.996 -14.865 -33.004 1.00 83.19 255 PHE A C 1
ATOM 2076 O O . PHE A 1 255 ? -10.438 -14.012 -33.775 1.00 83.19 255 PHE A O 1
ATOM 2083 N N . GLY A 1 256 ? -8.854 -15.514 -33.252 1.00 76.50 256 GLY A N 1
ATOM 2084 C CA . GLY A 1 256 ? -8.017 -15.238 -34.427 1.00 76.50 256 GLY A CA 1
ATOM 2085 C C . GLY A 1 256 ? -8.739 -15.458 -35.763 1.00 76.50 256 GLY A C 1
ATOM 2086 O O . GLY A 1 256 ? -8.528 -14.711 -36.722 1.00 76.50 256 GLY A O 1
ATOM 2087 N N . GLN A 1 257 ? -9.646 -16.436 -35.823 1.00 78.38 257 GLN A N 1
ATOM 2088 C CA . GLN A 1 257 ? -10.397 -16.757 -37.040 1.00 78.38 257 GLN A CA 1
ATOM 2089 C C . GLN A 1 257 ? -11.555 -15.782 -37.305 1.00 78.38 257 GLN A C 1
ATOM 2091 O O . GLN A 1 257 ? -11.778 -15.399 -38.459 1.00 78.38 257 GLN A O 1
ATOM 2096 N N . HIS A 1 258 ? -12.265 -15.343 -36.260 1.00 77.19 258 HIS A N 1
ATOM 2097 C CA . HIS A 1 258 ? -13.536 -14.616 -36.397 1.00 77.19 258 HIS A CA 1
ATOM 2098 C C . HIS A 1 258 ? -13.467 -13.111 -36.069 1.00 77.19 258 HIS A C 1
ATOM 2100 O O . HIS A 1 258 ? -14.346 -12.351 -36.489 1.00 77.19 258 HIS A O 1
ATOM 2106 N N . PHE A 1 259 ? -12.417 -12.640 -35.390 1.00 80.50 259 PHE A N 1
ATOM 2107 C CA . PHE A 1 259 ? -12.290 -11.257 -34.913 1.00 80.50 259 PHE A CA 1
ATOM 2108 C C . PHE A 1 259 ? -11.099 -10.529 -35.559 1.00 80.50 259 PHE A C 1
ATOM 2110 O O . PHE A 1 259 ? -10.151 -10.109 -34.904 1.00 80.50 259 PHE A O 1
ATOM 2117 N N . LYS A 1 260 ? -11.156 -10.353 -36.888 1.00 74.94 260 LYS A N 1
ATOM 2118 C CA . LYS A 1 260 ? -10.034 -9.807 -37.680 1.00 74.94 260 LYS A CA 1
ATOM 2119 C C . LYS A 1 260 ? -9.888 -8.278 -37.661 1.00 74.94 260 LYS A C 1
ATOM 2121 O O . LYS A 1 260 ? -8.803 -7.801 -37.983 1.00 74.94 260 LYS A O 1
ATOM 2126 N N . LYS A 1 261 ? -10.941 -7.520 -37.314 1.00 79.19 261 LYS A N 1
ATOM 2127 C CA . LYS A 1 261 ? -10.912 -6.039 -37.281 1.00 79.19 261 LYS A CA 1
ATOM 2128 C C . LYS A 1 261 ? -10.035 -5.526 -36.131 1.00 79.19 261 LYS A C 1
ATOM 2130 O O . LYS A 1 261 ? -10.075 -6.111 -35.051 1.00 79.19 261 LYS A O 1
ATOM 2135 N N . GLN A 1 262 ? -9.337 -4.407 -36.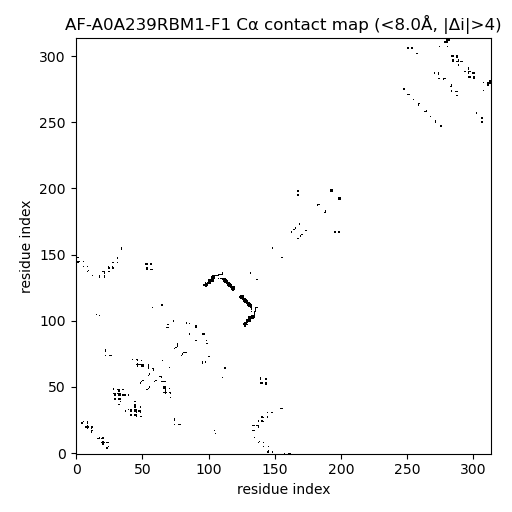349 1.00 74.06 262 GLN A N 1
ATOM 2136 C CA . GLN A 1 262 ? -8.403 -3.804 -35.384 1.00 74.06 262 GLN A CA 1
ATOM 2137 C C . GLN A 1 262 ? -9.033 -3.588 -34.001 1.00 74.06 262 GLN A C 1
ATOM 2139 O O . GLN A 1 262 ? -8.503 -4.079 -33.016 1.00 74.06 262 GLN A O 1
ATOM 2144 N N . PHE A 1 263 ? -10.249 -3.033 -33.956 1.00 77.06 263 PHE A N 1
ATOM 2145 C CA . PHE A 1 263 ? -11.021 -2.849 -32.721 1.00 77.06 263 PHE A CA 1
ATOM 2146 C C . PHE A 1 263 ? -11.099 -4.104 -31.831 1.00 77.06 263 PHE A C 1
ATOM 2148 O O . PHE A 1 263 ? -11.012 -4.010 -30.610 1.00 77.06 263 PHE A O 1
ATOM 2155 N N . TYR A 1 264 ? -11.254 -5.295 -32.420 1.00 76.75 264 TYR A N 1
ATOM 2156 C CA . TYR A 1 264 ? -11.315 -6.531 -31.640 1.00 76.75 264 TYR A CA 1
ATOM 2157 C C . TYR A 1 264 ? -9.933 -7.036 -31.229 1.00 76.75 264 TYR A C 1
ATOM 2159 O O . TYR A 1 264 ? -9.821 -7.681 -30.194 1.00 76.75 264 TYR A O 1
ATOM 2167 N N . ARG A 1 265 ? -8.890 -6.750 -32.017 1.00 75.06 265 ARG A N 1
ATOM 2168 C CA . ARG A 1 265 ? -7.504 -7.091 -31.671 1.00 75.06 265 ARG A CA 1
ATOM 2169 C C . ARG A 1 265 ? -7.044 -6.293 -30.455 1.00 75.06 265 ARG A C 1
ATOM 2171 O O . ARG A 1 265 ? -6.512 -6.891 -29.528 1.00 75.06 265 ARG A O 1
ATOM 2178 N N . ASP A 1 266 ? -7.359 -5.000 -30.427 1.00 77.69 266 ASP A N 1
ATOM 2179 C CA . ASP A 1 266 ? -7.017 -4.101 -29.318 1.00 77.69 266 ASP A CA 1
ATOM 2180 C C . ASP A 1 266 ? -7.744 -4.496 -28.018 1.00 77.69 266 ASP A C 1
ATOM 2182 O O . ASP A 1 266 ? -7.229 -4.314 -26.922 1.00 77.69 266 ASP A O 1
ATOM 2186 N N . ASN A 1 267 ? -8.930 -5.106 -28.137 1.00 80.62 267 ASN A N 1
ATOM 2187 C CA . ASN A 1 267 ? -9.766 -5.536 -27.011 1.00 80.62 267 ASN A CA 1
ATOM 2188 C C . ASN A 1 267 ? -9.769 -7.060 -26.782 1.00 80.62 267 ASN A C 1
ATOM 2190 O O . ASN A 1 267 ? -10.639 -7.594 -26.084 1.00 80.62 267 ASN A O 1
ATOM 2194 N N . LYS A 1 268 ? -8.815 -7.778 -27.384 1.00 80.81 268 LYS A N 1
ATOM 2195 C CA . LYS A 1 268 ? -8.779 -9.246 -27.440 1.00 80.81 268 LYS A CA 1
ATOM 2196 C C . LYS A 1 268 ? -8.805 -9.887 -26.053 1.00 80.81 268 LYS A C 1
ATOM 2198 O O . LYS A 1 268 ? -9.666 -10.725 -25.785 1.00 80.81 268 LYS A O 1
ATOM 2203 N N . GLU A 1 269 ? -7.903 -9.474 -25.167 1.00 84.62 269 GLU A N 1
ATOM 2204 C CA . GLU A 1 269 ? -7.767 -10.080 -23.835 1.00 84.62 269 GLU A CA 1
ATOM 2205 C C . GLU A 1 269 ? -8.997 -9.818 -22.956 1.00 84.62 269 GLU A C 1
ATOM 2207 O O . GLU A 1 269 ? -9.479 -10.720 -22.273 1.00 84.62 269 GLU A O 1
ATOM 2212 N N . THR A 1 270 ? -9.599 -8.633 -23.066 1.00 84.00 270 THR A N 1
ATOM 2213 C CA . THR A 1 270 ? -10.851 -8.276 -22.383 1.00 84.00 270 THR A CA 1
ATOM 2214 C C . THR A 1 270 ? -12.007 -9.193 -22.788 1.00 84.00 270 THR A C 1
ATOM 2216 O O . THR A 1 270 ? -12.763 -9.676 -21.937 1.00 84.00 270 THR A O 1
ATOM 2219 N N . ILE A 1 271 ? -12.149 -9.470 -24.088 1.00 84.06 271 ILE A N 1
ATOM 2220 C CA . ILE A 1 271 ? -13.224 -10.326 -24.607 1.00 84.06 271 ILE A CA 1
ATOM 2221 C C . ILE A 1 271 ? -12.979 -11.791 -24.220 1.00 84.06 271 ILE A C 1
ATOM 2223 O O . ILE A 1 271 ? -13.905 -12.473 -23.772 1.00 84.06 271 ILE A O 1
ATOM 2227 N N . ILE A 1 272 ? -11.736 -12.272 -24.325 1.00 86.25 272 ILE A N 1
ATOM 2228 C CA . ILE A 1 272 ? -11.357 -13.631 -23.911 1.00 86.25 272 ILE A CA 1
ATOM 2229 C C . ILE A 1 272 ? -11.618 -13.826 -22.413 1.00 86.25 272 ILE A C 1
ATOM 2231 O O . ILE A 1 272 ? -12.240 -14.816 -22.017 1.00 86.25 272 ILE A O 1
ATOM 2235 N N . TYR A 1 273 ? -11.235 -12.855 -21.583 1.00 86.94 273 TYR A N 1
ATOM 2236 C CA . TYR A 1 273 ? -11.489 -12.867 -20.145 1.00 86.94 273 TYR A CA 1
ATOM 2237 C C . TYR A 1 273 ? -12.988 -12.938 -19.824 1.00 86.94 273 TYR A C 1
ATOM 2239 O O . TYR A 1 273 ? -13.407 -13.723 -18.962 1.00 86.94 273 TYR A O 1
ATOM 2247 N N . ALA A 1 274 ? -13.817 -12.165 -20.537 1.00 85.25 274 ALA A N 1
ATOM 2248 C CA . ALA A 1 274 ? -15.267 -12.181 -20.364 1.00 85.25 274 ALA A CA 1
ATOM 2249 C C . ALA A 1 274 ? -15.868 -13.569 -20.636 1.00 85.25 274 ALA A C 1
ATOM 2251 O O . ALA A 1 274 ? -16.812 -13.961 -19.949 1.00 85.25 274 ALA A O 1
ATOM 2252 N N . VAL A 1 275 ? -15.302 -14.342 -21.567 1.00 85.81 275 VAL A N 1
ATOM 2253 C CA . VAL A 1 275 ? -15.734 -15.718 -21.864 1.00 85.81 275 VAL A CA 1
ATOM 2254 C C . VAL A 1 275 ? -15.176 -16.717 -20.847 1.00 85.81 275 VAL A C 1
ATOM 2256 O O . VAL A 1 275 ? -15.932 -17.527 -20.308 1.00 85.81 275 VAL A O 1
ATOM 2259 N N . LEU A 1 276 ? -13.879 -16.652 -20.534 1.00 85.56 276 LEU A N 1
ATOM 2260 C CA . LEU A 1 276 ? -13.203 -17.589 -19.624 1.00 85.56 276 LEU A CA 1
ATOM 2261 C C . LEU A 1 276 ? -13.747 -17.533 -18.197 1.00 85.56 276 LEU A C 1
ATOM 2263 O O . LEU A 1 276 ? -13.904 -18.564 -17.541 1.00 85.56 276 LEU A O 1
ATOM 2267 N N . LYS A 1 277 ? -14.050 -16.331 -17.705 1.00 85.88 277 LYS A N 1
ATOM 2268 C CA . LYS A 1 277 ? -14.530 -16.115 -16.334 1.00 85.88 277 LYS A CA 1
ATOM 2269 C C . LYS A 1 277 ? -16.054 -16.144 -16.224 1.00 85.88 277 LYS A C 1
ATOM 2271 O O . LYS A 1 277 ? -16.584 -15.656 -15.224 1.00 85.88 277 LYS A O 1
ATOM 2276 N N . SER A 1 278 ? -16.753 -16.653 -17.233 1.00 82.44 278 SER A N 1
ATOM 2277 C CA . SER A 1 278 ? -18.209 -16.779 -17.240 1.00 82.44 278 SER A CA 1
ATOM 2278 C C . SER A 1 278 ? -18.617 -18.243 -17.310 1.00 82.44 278 SER A C 1
ATOM 2280 O O . SER A 1 278 ? -18.074 -19.028 -18.086 1.00 82.44 278 SER A O 1
ATOM 2282 N N . LYS A 1 279 ? -19.595 -18.619 -16.488 1.00 81.94 279 LYS A N 1
ATOM 2283 C CA . LYS A 1 279 ? -20.174 -19.968 -16.470 1.00 81.94 279 LYS A CA 1
ATOM 2284 C C . LYS A 1 279 ? -21.422 -20.068 -17.344 1.00 81.94 279 LYS A C 1
ATOM 2286 O O . LYS A 1 279 ? -21.750 -21.163 -17.784 1.00 81.94 279 LYS A O 1
ATOM 2291 N N . THR A 1 280 ? -22.084 -18.944 -17.626 1.00 82.12 280 THR A N 1
ATOM 2292 C CA . THR A 1 280 ? -23.381 -18.896 -18.320 1.00 82.12 280 THR A CA 1
ATOM 2293 C C . THR A 1 280 ? -23.366 -17.844 -19.434 1.00 82.12 280 THR A C 1
ATOM 2295 O O . THR A 1 280 ? -22.562 -16.905 -19.391 1.00 82.12 280 THR A O 1
ATOM 2298 N N . LYS A 1 281 ? -24.216 -17.990 -20.460 1.00 84.75 281 LYS A N 1
ATOM 2299 C CA . LYS A 1 281 ? -24.286 -17.029 -21.581 1.00 84.75 281 LYS A CA 1
ATOM 2300 C C . LYS A 1 281 ? -24.668 -15.633 -21.084 1.00 84.75 281 LYS A C 1
ATOM 2302 O O . LYS A 1 281 ? -24.100 -14.637 -21.528 1.00 84.75 281 LYS A O 1
ATOM 2307 N N . GLN A 1 282 ? -25.564 -15.570 -20.097 1.00 85.06 282 GLN A N 1
ATOM 2308 C CA . GLN A 1 282 ? -25.960 -14.322 -19.449 1.00 85.06 282 GLN A CA 1
ATOM 2309 C C . GLN A 1 282 ? -24.772 -13.635 -18.761 1.00 85.06 282 GLN A C 1
ATOM 2311 O O . GLN A 1 282 ? -24.620 -12.421 -18.873 1.00 85.06 282 GLN A O 1
ATOM 2316 N N . GLN A 1 283 ? -23.889 -14.393 -18.103 1.00 84.75 283 GLN A N 1
ATOM 2317 C CA . GLN A 1 283 ? -22.683 -13.830 -17.488 1.00 84.75 283 GLN A CA 1
ATOM 2318 C C . GLN A 1 283 ? -21.707 -13.256 -18.521 1.00 84.75 283 GLN A C 1
ATOM 2320 O O . GLN A 1 283 ? -21.148 -12.187 -18.275 1.00 84.75 283 GLN A O 1
ATOM 2325 N N . VAL A 1 284 ? -21.550 -13.909 -19.680 1.00 85.62 284 VAL A N 1
ATOM 2326 C CA . VAL A 1 284 ? -20.734 -13.375 -20.785 1.00 85.62 284 VAL A CA 1
ATOM 2327 C C . VAL A 1 284 ? -21.294 -12.029 -21.241 1.00 85.62 284 VAL A C 1
ATOM 2329 O O . VAL A 1 284 ? -20.559 -11.046 -21.272 1.00 85.62 284 VAL A O 1
ATOM 2332 N N . ASN A 1 285 ? -22.602 -11.953 -21.512 1.00 86.69 285 ASN A N 1
ATOM 2333 C CA . ASN A 1 285 ? -23.243 -10.706 -21.934 1.00 86.69 285 ASN A CA 1
ATOM 2334 C C . ASN A 1 285 ? -23.087 -9.600 -20.878 1.00 86.69 285 ASN A C 1
ATOM 2336 O O . ASN A 1 285 ? -22.637 -8.505 -21.192 1.00 86.69 285 ASN A O 1
ATOM 2340 N N . ASN A 1 286 ? -23.359 -9.903 -19.605 1.00 84.12 286 ASN A N 1
ATOM 2341 C CA . ASN A 1 286 ? -23.233 -8.933 -18.514 1.00 84.12 286 ASN A CA 1
ATOM 2342 C C . ASN A 1 286 ? -21.802 -8.399 -18.354 1.00 84.12 286 ASN A C 1
ATOM 2344 O O . ASN A 1 286 ? -21.624 -7.248 -17.968 1.00 84.12 286 ASN A O 1
ATOM 2348 N N . LYS A 1 287 ? -20.776 -9.220 -18.617 1.00 86.88 287 LYS A N 1
ATOM 2349 C CA . LYS A 1 287 ? -19.377 -8.770 -18.579 1.00 86.88 287 LYS A CA 1
ATOM 2350 C C . LYS A 1 287 ? -19.011 -7.915 -19.787 1.00 86.88 287 LYS A C 1
ATOM 2352 O O . LYS A 1 287 ? -18.304 -6.933 -19.609 1.00 86.88 287 LYS A O 1
ATOM 2357 N N . LEU A 1 288 ? -19.518 -8.239 -20.975 1.00 86.88 288 LEU A N 1
ATOM 2358 C CA . LEU A 1 288 ? -19.294 -7.427 -22.173 1.00 86.88 288 LEU A CA 1
ATOM 2359 C C . LEU A 1 288 ? -19.954 -6.048 -22.051 1.00 86.88 288 LEU A C 1
ATOM 2361 O O . LEU A 1 288 ? -19.305 -5.046 -22.318 1.00 86.88 288 LEU A O 1
ATOM 2365 N N . GLN A 1 289 ? -21.192 -5.985 -21.558 1.00 86.69 289 GLN A N 1
ATOM 2366 C CA . GLN A 1 289 ? -21.943 -4.733 -21.359 1.00 86.69 289 GLN A CA 1
ATOM 2367 C C . GLN A 1 289 ? -21.317 -3.798 -20.306 1.00 86.69 289 GLN A C 1
ATOM 2369 O O . GLN A 1 289 ? -21.619 -2.612 -20.270 1.00 86.69 289 GLN A O 1
ATOM 2374 N N . LYS A 1 290 ? -20.442 -4.314 -19.430 1.00 85.00 290 LYS A N 1
ATOM 2375 C CA . LYS A 1 290 ? -19.701 -3.493 -18.456 1.00 85.00 290 LYS A CA 1
ATOM 2376 C C . LYS A 1 290 ? -18.489 -2.786 -19.052 1.00 85.00 290 LYS A C 1
ATOM 2378 O O . LYS A 1 290 ? -17.994 -1.851 -18.435 1.00 85.00 290 LYS A O 1
ATOM 2383 N N . VAL A 1 291 ? -17.981 -3.273 -20.182 1.00 79.56 291 VAL A N 1
ATOM 2384 C CA . VAL A 1 291 ? -16.712 -2.809 -20.762 1.00 79.56 291 VAL A CA 1
ATOM 2385 C C . VAL A 1 291 ? -16.910 -2.173 -22.135 1.00 79.56 291 VAL A C 1
ATOM 2387 O O . VAL A 1 291 ? -16.152 -1.288 -22.515 1.00 79.56 291 VAL A O 1
ATOM 2390 N N . PHE A 1 292 ? -17.946 -2.580 -22.864 1.00 83.44 292 PHE A N 1
ATOM 2391 C CA . PHE A 1 292 ? -18.27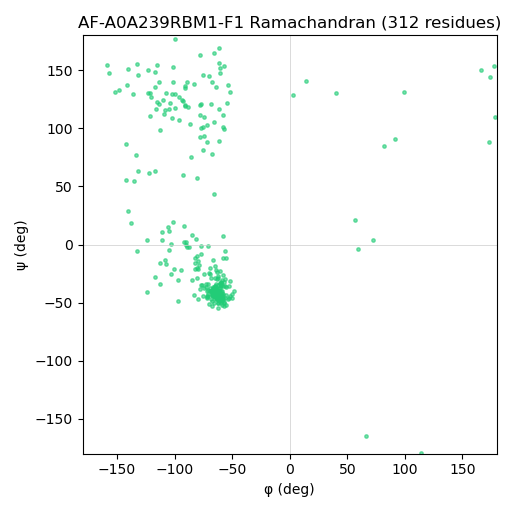2 -2.057 -24.184 1.00 83.44 292 PHE A CA 1
ATOM 2392 C C . PHE A 1 292 ? -19.633 -1.356 -24.163 1.00 83.44 292 PHE A C 1
ATOM 2394 O O . PHE A 1 292 ? -20.522 -1.794 -23.429 1.00 83.44 292 PHE A O 1
ATOM 2401 N N . PRO A 1 293 ? -19.837 -0.313 -24.988 1.00 82.81 293 PRO A N 1
ATOM 2402 C CA . PRO A 1 293 ? -21.156 0.283 -25.145 1.00 82.81 293 PRO A CA 1
ATOM 2403 C C . PRO A 1 293 ? -22.163 -0.737 -25.706 1.00 82.81 293 PRO A C 1
ATOM 2405 O O . PRO A 1 293 ? -21.791 -1.720 -26.355 1.00 82.81 293 PRO A O 1
ATOM 2408 N N . ASN A 1 294 ? -23.457 -0.513 -25.447 1.00 75.81 294 ASN A N 1
ATOM 2409 C CA . ASN A 1 294 ? -24.516 -1.510 -25.668 1.00 75.81 294 ASN A CA 1
ATOM 2410 C C . ASN A 1 294 ? -24.536 -2.116 -27.083 1.00 75.81 294 ASN A C 1
ATOM 2412 O O . ASN A 1 294 ? -24.835 -3.303 -27.245 1.00 75.81 294 ASN A O 1
ATOM 2416 N N . LYS A 1 295 ? -24.219 -1.307 -28.102 1.00 80.38 295 LYS A N 1
ATOM 2417 C CA . LYS A 1 295 ? -24.213 -1.716 -29.510 1.00 80.38 295 LYS A CA 1
ATOM 2418 C C . LYS A 1 295 ? -23.056 -2.676 -29.799 1.00 80.38 295 LYS A C 1
ATOM 2420 O O . LYS A 1 295 ? -23.274 -3.774 -30.308 1.00 80.38 295 LYS A O 1
ATOM 2425 N N . GLU A 1 296 ? -21.845 -2.306 -29.406 1.00 81.56 296 GLU A N 1
ATOM 2426 C CA . GLU A 1 296 ? -20.618 -3.077 -29.603 1.00 81.56 296 GLU A CA 1
ATOM 2427 C C . GLU A 1 296 ? -20.623 -4.355 -28.756 1.00 81.56 296 GLU A C 1
ATOM 2429 O O . GLU A 1 296 ? -20.255 -5.423 -29.247 1.00 81.56 296 GLU A O 1
ATOM 2434 N N . ALA A 1 297 ? -21.108 -4.283 -27.512 1.00 82.75 297 ALA A N 1
ATOM 2435 C CA . ALA A 1 297 ? -21.291 -5.446 -26.647 1.00 82.75 297 ALA A CA 1
ATOM 2436 C C . ALA A 1 297 ? -22.236 -6.481 -27.283 1.00 82.75 297 ALA A C 1
ATOM 2438 O O . ALA A 1 297 ? -21.949 -7.681 -27.255 1.00 82.75 297 ALA A O 1
ATOM 2439 N N . GLY A 1 298 ? -23.329 -6.020 -27.905 1.00 82.38 298 GLY A N 1
ATOM 2440 C CA . GLY A 1 298 ? -24.258 -6.866 -28.653 1.00 82.38 298 GLY A CA 1
ATOM 2441 C C . GLY A 1 298 ? -23.604 -7.530 -29.868 1.00 82.38 298 GLY A C 1
ATOM 2442 O O . GLY A 1 298 ? -23.725 -8.743 -30.044 1.00 82.38 298 GLY A O 1
ATOM 2443 N N . GLU A 1 299 ? -22.856 -6.773 -30.672 1.00 85.06 299 GLU A N 1
ATOM 2444 C CA . GLU A 1 299 ? -22.134 -7.306 -31.837 1.00 85.06 299 GLU A CA 1
ATOM 2445 C C . GLU A 1 299 ? -21.069 -8.345 -31.452 1.00 85.06 299 GLU A C 1
ATOM 2447 O O . GLU A 1 299 ? -20.939 -9.382 -32.112 1.00 85.06 299 GLU A O 1
ATOM 2452 N N . ILE A 1 300 ? -20.317 -8.093 -30.376 1.00 84.81 300 ILE A N 1
ATOM 2453 C CA . ILE A 1 300 ? -19.319 -9.031 -29.846 1.00 84.81 300 ILE A CA 1
ATOM 2454 C C . ILE A 1 300 ? -20.014 -10.299 -29.345 1.00 84.81 300 ILE A C 1
ATOM 2456 O O . ILE A 1 300 ? -19.602 -11.404 -29.701 1.00 84.81 300 ILE A O 1
ATOM 2460 N N . TYR A 1 301 ? -21.091 -10.158 -28.571 1.00 87.88 301 TYR A N 1
ATOM 2461 C CA . TYR A 1 301 ? -21.844 -11.291 -28.039 1.00 87.88 301 TYR A CA 1
ATOM 2462 C C . TYR A 1 301 ? -22.396 -12.194 -29.153 1.00 87.88 301 TYR A C 1
ATOM 2464 O O . TYR A 1 301 ? -22.232 -13.412 -29.087 1.00 87.88 301 TYR A O 1
ATOM 2472 N N . GLN A 1 302 ? -22.966 -11.615 -30.215 1.00 86.31 302 GLN A N 1
ATOM 2473 C CA . GLN A 1 302 ? -23.473 -12.376 -31.366 1.00 86.31 302 GLN A CA 1
ATOM 2474 C C . GLN A 1 302 ? -22.369 -13.174 -32.068 1.00 86.31 302 GLN A C 1
ATOM 2476 O O . GLN A 1 302 ? -22.562 -14.342 -32.404 1.00 86.31 302 GLN A O 1
ATOM 2481 N N . LYS A 1 303 ? -21.177 -12.590 -32.227 1.00 86.44 303 LYS A N 1
ATOM 2482 C CA . LYS A 1 303 ? -20.024 -13.291 -32.817 1.00 86.44 303 LYS A CA 1
ATOM 2483 C C . LYS A 1 303 ? -19.460 -14.395 -31.925 1.00 86.44 303 LYS A C 1
ATOM 2485 O O . LYS A 1 303 ? -18.857 -15.332 -32.440 1.00 86.44 303 LYS A O 1
ATOM 2490 N N . LEU A 1 304 ? -19.657 -14.307 -30.610 1.00 87.25 304 LEU A N 1
ATOM 2491 C CA . LEU A 1 304 ? -19.238 -15.332 -29.651 1.00 87.25 304 LEU A CA 1
ATOM 2492 C C . LEU A 1 304 ? -20.232 -16.494 -29.529 1.00 87.25 304 LEU A C 1
ATOM 2494 O O . LEU A 1 304 ? -19.844 -17.545 -29.021 1.00 87.25 304 LEU A O 1
ATOM 2498 N N . LEU A 1 305 ? -21.477 -16.359 -30.002 1.00 84.75 305 LEU A N 1
ATOM 2499 C CA . LEU A 1 305 ? -22.509 -17.401 -29.884 1.00 84.75 305 LEU A CA 1
ATOM 2500 C C . LEU A 1 305 ? -22.066 -18.804 -30.337 1.00 84.75 305 LEU A C 1
ATOM 2502 O O . LEU A 1 305 ? -22.358 -19.750 -29.602 1.00 84.75 305 LEU A O 1
ATOM 2506 N N . PRO A 1 306 ? -21.339 -18.986 -31.460 1.00 85.56 306 PRO A N 1
ATOM 2507 C CA . PRO A 1 306 ? -20.872 -20.311 -31.874 1.00 85.56 306 PRO A CA 1
ATOM 2508 C C . PRO A 1 306 ? -19.920 -20.965 -30.861 1.00 85.56 306 PRO A C 1
ATOM 2510 O O . PRO A 1 306 ? -19.898 -22.190 -30.746 1.00 85.56 306 PRO A O 1
ATOM 2513 N N . LEU A 1 307 ? -19.172 -20.153 -30.108 1.00 82.62 307 LEU A N 1
ATOM 2514 C CA . LEU A 1 307 ? -18.202 -20.578 -29.098 1.00 82.62 307 LEU A CA 1
ATOM 2515 C C . LEU A 1 307 ? -18.851 -20.844 -27.730 1.00 82.62 307 LEU A C 1
ATOM 2517 O O . LEU A 1 307 ? -18.382 -21.694 -26.979 1.00 82.62 307 LEU A O 1
ATOM 2521 N N . ILE A 1 308 ? -19.939 -20.137 -27.404 1.00 84.25 308 ILE A N 1
ATOM 2522 C CA . ILE A 1 308 ? -20.645 -20.244 -26.111 1.00 84.25 308 ILE A CA 1
ATOM 2523 C C . ILE A 1 308 ? -21.970 -21.014 -26.202 1.00 84.25 308 ILE A C 1
ATOM 2525 O O . ILE A 1 308 ? -22.767 -20.997 -25.261 1.00 84.25 308 ILE A O 1
ATOM 2529 N N . LYS A 1 309 ? -22.237 -21.688 -27.328 1.00 81.50 309 LYS A N 1
ATOM 2530 C CA . LYS A 1 309 ? -23.517 -22.361 -27.610 1.00 81.50 309 LYS A CA 1
ATOM 2531 C C . LYS A 1 309 ? -23.919 -23.377 -26.533 1.00 81.50 309 LYS A C 1
ATOM 2533 O O . LYS A 1 309 ? -25.098 -23.433 -26.184 1.00 81.50 309 LYS A O 1
ATOM 2538 N N . ASP A 1 310 ? -22.933 -24.077 -25.971 1.00 78.38 310 ASP A N 1
ATOM 2539 C CA . ASP A 1 310 ? -23.105 -25.156 -24.992 1.00 78.38 310 ASP A CA 1
ATOM 2540 C C . ASP A 1 310 ? -23.158 -24.640 -23.540 1.00 78.38 310 ASP A C 1
ATOM 2542 O O . ASP A 1 310 ? -23.334 -25.416 -22.603 1.00 78.38 310 ASP A O 1
ATOM 2546 N N . MET A 1 311 ? -23.007 -23.327 -23.323 1.00 82.31 311 MET A N 1
ATOM 2547 C CA . MET A 1 311 ? -23.124 -22.734 -21.989 1.00 82.31 311 MET A CA 1
ATOM 2548 C C . MET A 1 311 ? -24.599 -22.648 -21.556 1.00 82.31 311 MET A C 1
ATOM 2550 O O . MET A 1 311 ? -25.466 -22.391 -22.390 1.00 82.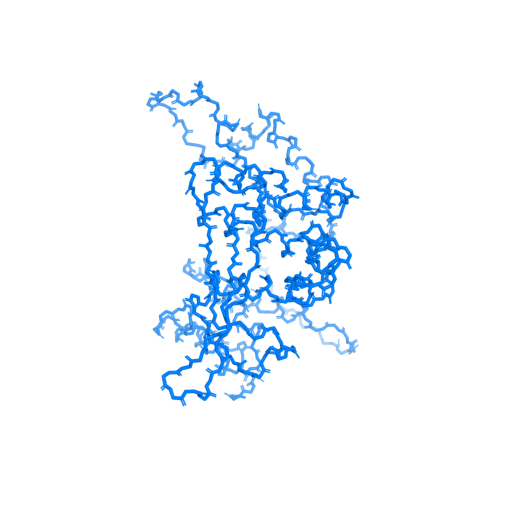31 311 MET A O 1
ATOM 2554 N N . PRO A 1 312 ? -24.921 -22.803 -20.263 1.00 78.50 312 PRO A N 1
ATOM 2555 C CA . PRO A 1 312 ? -26.276 -22.589 -19.760 1.00 78.50 312 PRO A CA 1
ATOM 2556 C C . PRO A 1 312 ? -26.752 -21.147 -19.994 1.00 78.50 312 PRO A C 1
ATOM 2558 O O . PRO A 1 312 ? -25.961 -20.199 -20.007 1.00 78.50 312 PRO A O 1
ATOM 2561 N N . GLY A 1 313 ? -28.058 -20.985 -20.226 1.00 70.88 313 GLY A N 1
ATOM 2562 C CA . GLY A 1 313 ? -28.671 -19.699 -20.576 1.00 70.88 313 GLY A CA 1
ATOM 2563 C C . GLY A 1 313 ? -28.810 -18.709 -19.414 1.00 70.88 313 GLY A C 1
ATOM 2564 O O . GLY A 1 313 ? -28.819 -17.508 -19.669 1.00 70.88 313 GLY A O 1
ATOM 2565 N N . ARG A 1 314 ? -28.882 -19.197 -18.169 1.00 52.88 314 ARG A N 1
ATOM 2566 C CA . ARG A 1 314 ? -28.923 -18.408 -16.929 1.00 52.88 314 ARG A CA 1
ATOM 2567 C C . ARG A 1 314 ? -27.774 -18.819 -16.032 1.00 52.88 314 ARG A C 1
ATOM 2569 O O . ARG A 1 314 ? -27.578 -20.047 -15.891 1.00 52.88 314 ARG A O 1
#

Radius of gyration: 26.67 Å; Cα contacts (8 Å, |Δi|>4): 270; chains: 1; bounding box: 56×61×75 Å

pLDDT: mean 73.89, std 19.41, range [23.66, 98.12]

Solvent-accessible surface area (backbone atoms only — not comparable to full-atom values): 19136 Å² total; per-residue (Å²): 110,68,69,55,55,43,48,50,30,52,53,24,49,79,66,69,34,56,66,62,16,42,55,54,35,59,45,49,46,50,56,53,8,42,61,77,33,68,93,48,56,75,68,58,17,26,21,52,39,28,50,68,55,42,34,44,71,78,47,46,92,54,95,80,62,73,49,19,63,51,56,48,50,48,40,46,28,72,75,75,56,81,48,83,79,72,56,81,86,71,61,91,49,80,88,70,59,65,74,37,82,42,79,43,78,65,101,50,99,54,78,52,76,50,76,47,78,43,64,45,102,80,70,79,47,79,41,31,32,40,36,40,30,45,51,36,51,31,51,50,46,42,50,43,49,48,55,50,41,73,76,42,53,88,67,63,82,73,99,71,84,89,75,62,62,57,78,82,46,39,74,84,71,62,57,81,52,100,71,73,74,74,77,85,47,72,67,56,48,52,50,51,37,69,75,32,66,69,56,39,51,56,51,47,57,49,62,76,68,55,85,76,61,84,85,71,76,84,84,84,84,86,86,80,94,79,82,90,86,83,90,83,88,85,89,80,90,86,83,90,88,83,67,68,70,63,53,50,53,51,52,55,53,50,42,67,74,72,44,77,54,66,76,44,56,82,42,40,68,62,54,51,47,30,53,72,80,32,82,21,46,46,48,28,48,57,47,34,52,74,76,34,60,71,68,59,23,49,56,52,48,62,71,41,41,85,81,46,64,88,41,46,74,107